Protein AF-A0A1Y4HAD8-F1 (afdb_monomer)

Mean predicted aligned error: 8.78 Å

Nearest PDB structures (foldseek):
  8ove-assembly1_BU  TM=6.749E-01  e=1.535E+00  Trypanosoma brucei brucei
  8fkz-assembly1_LE  TM=7.938E-01  e=5.034E+00  Homo sapiens
  5hde-assembly1_A  TM=4.179E-01  e=1.075E+00  Homo sapiens
  2a3k-assembly1_A  TM=4.103E-01  e=1.363E+00  Homo sapiens
  4c0f-assembly2_D  TM=3.421E-01  e=1.835E+00  Homo sapiens

Sequence (269 aa):
MRRTKKESPEKLREKDEAKKKSDIKDALTQAKFAGKPTYYFPVGATVVHGAWPETTVLEVIEDGLVYVVRDVDMTQKKPDIREQVVAWISLRPKMPGSTSFSSNEDIRLSYSNLTIESLIYRHIFAGVDFEPDYQRERVWTQEDKESLLDSIFMGADIGRFVFRQRTDEEWHKDGLSYEIVDGKQRLLTLLDFYENRLEYRGVMYNELSGRDRRRFLDANTALAELRNADREMVLRVFLMLNRGGRPVSEKVIEKAEHLLAECIASKKN

Secondary structure (DSSP, 8-state):
-----PPPHHHHHHHHHHHHHHHHHHHHHHHHHH-S-SS---TT-EEEETT-SEEEEEEEETTTTEEEEEEEE-SSSS-EEEEEEEEGGGEEEPPSS-------TT----EEEEEHHHHHHHHHHH-EE---TTS------HHHHHHHHHHHHHT----EEEEEEPPHHHHHHHS--EEEEE-HHHHHHHHHHHTT-S-BTTB-GGGS-HHHHHHHHT-EEEEEEE-S--HHHHHHHHHHHHHSSSPPPHHHHHHHHHHHHHHHHHT--

Foldseek 3Di:
DDPDPDDDPVVVVVVVVVVVVVLQVVQLVVLVVVPDDPDADDAQDWWDADPFPTKGFHDAPDNNQKTFIWGWDPPDPDIDIDTHIHGNVRIHHDDPDDDDPDDPPVDDFDKDKDWLQVLLCCCVPQNEALCDPLDDDQDDDLVNLLVLLVCLLVLHASEAWEWEQDDPVRCVVPRHRIYGLDCSNVNVSSNCQCVQNRDHPNDGQVRDDPVSVCSRGGRMYIYTYHYPDDLLNSLVSSLVVQVVDDHDDVVSNVVSVVVNVVVVVVVVD

pLDDT: mean 90.76, std 10.8, range [37.91, 98.69]

Structure (mmCIF, N/CA/C/O backbone):
data_AF-A0A1Y4HAD8-F1
#
_entry.id   AF-A0A1Y4HAD8-F1
#
loop_
_atom_site.group_PDB
_atom_site.id
_atom_site.type_symbol
_atom_site.label_atom_id
_atom_site.label_alt_id
_atom_site.label_comp_id
_atom_site.label_asym_id
_atom_site.label_entity_id
_atom_site.label_seq_id
_atom_site.pdbx_PDB_ins_code
_atom_site.Cartn_x
_atom_site.Cartn_y
_atom_site.Cartn_z
_atom_site.occupancy
_atom_site.B_iso_or_equiv
_atom_site.auth_seq_id
_atom_site.auth_comp_id
_atom_site.auth_asym_id
_atom_site.auth_atom_id
_atom_site.pdbx_PDB_model_num
ATOM 1 N N . MET A 1 1 ? 62.215 6.388 -29.615 1.00 38.47 1 MET A N 1
ATOM 2 C CA . MET A 1 1 ? 61.173 5.734 -30.442 1.00 38.47 1 MET A CA 1
ATOM 3 C C . MET A 1 1 ? 60.882 4.335 -29.896 1.00 38.47 1 MET A C 1
ATOM 5 O O . MET A 1 1 ? 61.644 3.417 -30.169 1.00 38.47 1 MET A O 1
ATOM 9 N N . ARG A 1 2 ? 59.821 4.147 -29.097 1.00 37.91 2 ARG A N 1
ATOM 10 C CA . ARG A 1 2 ? 59.344 2.799 -28.735 1.00 37.91 2 ARG A CA 1
ATOM 11 C C . ARG A 1 2 ? 58.494 2.273 -29.894 1.00 37.91 2 ARG A C 1
ATOM 13 O O . ARG A 1 2 ? 57.370 2.724 -30.076 1.00 37.91 2 ARG A O 1
ATOM 20 N N . ARG A 1 3 ? 59.044 1.356 -30.696 1.00 41.62 3 ARG A N 1
ATOM 21 C CA . ARG A 1 3 ? 58.267 0.570 -31.666 1.00 41.62 3 ARG A CA 1
ATOM 22 C C . ARG A 1 3 ? 57.380 -0.396 -30.876 1.00 41.62 3 ARG A C 1
ATOM 24 O O . ARG A 1 3 ? 57.876 -1.379 -30.334 1.00 41.62 3 ARG A O 1
ATOM 31 N N . THR A 1 4 ? 56.087 -0.111 -30.782 1.00 44.25 4 THR A N 1
ATOM 32 C CA . THR A 1 4 ? 55.086 -1.096 -30.366 1.00 44.25 4 THR A CA 1
ATOM 33 C C . THR A 1 4 ? 55.078 -2.225 -31.400 1.00 44.25 4 THR A C 1
ATOM 35 O O . THR A 1 4 ? 54.808 -1.998 -32.579 1.00 44.25 4 THR A O 1
ATOM 38 N N . LYS A 1 5 ? 55.443 -3.447 -30.988 1.00 52.22 5 LYS A N 1
ATOM 39 C CA . LYS A 1 5 ? 55.269 -4.653 -31.813 1.00 52.22 5 LYS A CA 1
ATOM 40 C C . LYS A 1 5 ? 53.766 -4.817 -32.072 1.00 52.22 5 LYS A C 1
ATOM 42 O O . LYS A 1 5 ? 53.036 -5.151 -31.146 1.00 52.22 5 LYS A O 1
ATOM 47 N N . LYS A 1 6 ? 53.304 -4.557 -33.301 1.00 57.91 6 LYS A N 1
ATOM 48 C CA . LYS A 1 6 ? 51.966 -4.980 -33.747 1.00 57.91 6 LYS A CA 1
ATOM 49 C C . LYS A 1 6 ? 51.912 -6.510 -33.674 1.00 57.91 6 LYS A C 1
ATOM 51 O O . LYS A 1 6 ? 52.806 -7.170 -34.202 1.00 57.91 6 LYS A O 1
ATOM 56 N N . GLU A 1 7 ? 50.919 -7.050 -32.972 1.00 65.38 7 GLU A N 1
ATOM 57 C CA . GLU A 1 7 ? 50.679 -8.496 -32.891 1.00 65.38 7 GLU A CA 1
ATOM 58 C C . GLU A 1 7 ? 50.398 -9.074 -34.291 1.00 65.38 7 GLU A C 1
ATOM 60 O O . GLU A 1 7 ? 49.885 -8.375 -35.167 1.00 65.38 7 GLU A O 1
ATOM 65 N N . SER A 1 8 ? 50.776 -10.335 -34.527 1.00 70.06 8 SER A N 1
ATOM 66 C CA . SER A 1 8 ? 50.571 -10.996 -35.820 1.00 70.06 8 SER A CA 1
ATOM 67 C C . SER A 1 8 ? 49.071 -11.211 -36.097 1.00 70.06 8 SER A C 1
ATOM 69 O O . SER A 1 8 ? 48.345 -11.571 -35.169 1.00 70.06 8 SER A O 1
ATOM 71 N N . PRO A 1 9 ? 48.594 -11.051 -37.350 1.00 70.06 9 PRO A N 1
ATOM 72 C CA . PRO A 1 9 ? 47.169 -11.158 -37.705 1.00 70.06 9 PRO A CA 1
ATOM 73 C C . PRO A 1 9 ? 46.483 -12.452 -37.244 1.00 70.06 9 PRO A C 1
ATOM 75 O O . PRO A 1 9 ? 45.310 -12.444 -36.895 1.00 70.06 9 PRO A O 1
ATOM 78 N N . GLU A 1 10 ? 47.226 -13.554 -37.210 1.00 72.12 10 GLU A N 1
ATOM 79 C CA . GLU A 1 10 ? 46.756 -14.871 -36.769 1.00 72.12 10 GLU A CA 1
ATOM 80 C C . GLU A 1 10 ? 46.452 -14.916 -35.261 1.00 72.12 10 GLU A C 1
ATOM 82 O O . GLU A 1 10 ? 45.399 -15.391 -34.855 1.00 72.12 10 GLU A O 1
ATOM 87 N N . LYS A 1 11 ? 47.297 -14.285 -34.431 1.00 67.19 11 LYS A N 1
ATOM 88 C CA . LYS A 1 11 ? 47.098 -14.206 -32.972 1.00 67.19 11 LYS A CA 1
ATOM 89 C C . LYS A 1 11 ? 45.946 -13.283 -32.577 1.00 67.19 11 LYS A C 1
ATOM 91 O O . LYS A 1 11 ? 45.369 -13.445 -31.507 1.00 67.19 11 LYS A O 1
ATOM 96 N N . LEU A 1 12 ? 45.639 -12.292 -33.414 1.00 66.81 12 LEU A N 1
ATOM 97 C CA . LEU A 1 12 ? 44.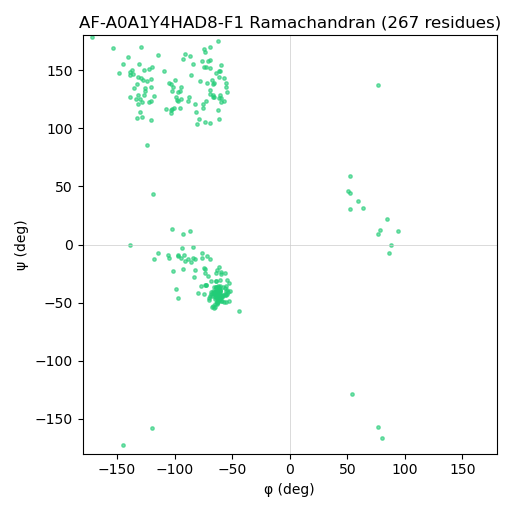470 -11.426 -33.246 1.00 66.81 12 LEU A CA 1
ATOM 98 C C . LEU A 1 12 ? 43.177 -12.210 -33.514 1.00 66.81 12 LEU A C 1
ATOM 100 O O . LEU A 1 12 ? 42.281 -12.188 -32.677 1.00 66.81 12 LEU A O 1
ATOM 104 N N . ARG A 1 13 ? 43.131 -12.991 -34.604 1.00 71.00 13 ARG A N 1
ATOM 105 C CA . ARG A 1 13 ? 41.981 -13.851 -34.940 1.00 71.00 13 ARG A CA 1
ATOM 106 C C . ARG A 1 13 ? 41.672 -14.878 -33.851 1.00 71.00 13 ARG A C 1
ATOM 108 O O . ARG A 1 13 ? 40.522 -15.003 -33.451 1.00 71.00 13 ARG A O 1
ATOM 115 N N . GLU A 1 14 ? 42.690 -15.554 -33.321 1.00 75.44 14 GLU A N 1
ATOM 116 C CA . GLU A 1 14 ? 42.508 -16.525 -32.231 1.00 75.44 14 GLU A CA 1
ATOM 117 C C . GLU A 1 14 ? 41.917 -15.889 -30.962 1.00 75.44 14 GLU A C 1
ATOM 119 O O . GLU A 1 14 ? 41.052 -16.477 -30.309 1.00 75.44 14 GLU A O 1
ATOM 124 N N . LYS A 1 15 ? 42.352 -14.670 -30.608 1.00 76.38 15 LYS A N 1
ATOM 125 C CA . LYS A 1 15 ? 41.800 -13.928 -29.463 1.00 76.38 15 LYS A CA 1
ATOM 126 C C . LYS A 1 15 ? 40.345 -13.519 -29.698 1.00 76.38 15 LYS A C 1
ATOM 128 O O . LYS A 1 15 ? 39.538 -13.644 -28.777 1.00 76.38 15 LYS A O 1
ATOM 133 N N . ASP A 1 16 ? 40.013 -13.062 -30.902 1.00 79.12 16 ASP A N 1
ATOM 134 C CA . ASP A 1 16 ? 38.652 -12.654 -31.264 1.00 79.12 16 ASP A CA 1
ATOM 135 C C . ASP A 1 16 ? 37.687 -13.852 -31.257 1.00 79.12 16 ASP A C 1
ATOM 137 O O . ASP A 1 16 ? 36.581 -13.758 -30.722 1.00 79.12 16 ASP A O 1
ATOM 141 N N . GLU A 1 17 ? 38.120 -15.015 -31.752 1.00 81.88 17 GLU A N 1
ATOM 142 C CA . GLU A 1 17 ? 37.344 -16.260 -31.695 1.00 81.88 17 GLU A CA 1
ATOM 143 C C . GLU A 1 17 ? 37.138 -16.764 -30.262 1.00 81.88 17 GLU A C 1
ATOM 145 O O . GLU A 1 17 ? 36.035 -17.184 -29.898 1.00 81.88 17 GLU A O 1
ATOM 150 N N . ALA A 1 18 ? 38.181 -16.715 -29.427 1.00 85.19 18 ALA A N 1
ATOM 151 C CA . ALA A 1 18 ? 38.085 -17.097 -28.021 1.00 85.19 18 ALA A CA 1
ATOM 152 C C . ALA A 1 18 ? 37.124 -16.177 -27.255 1.00 85.19 18 ALA A C 1
ATOM 154 O O . ALA A 1 18 ? 36.294 -16.656 -26.477 1.00 85.19 18 ALA A O 1
ATOM 155 N N . LYS A 1 19 ? 37.189 -14.868 -27.523 1.00 87.62 19 LYS A N 1
ATOM 156 C CA . LYS A 1 19 ? 36.267 -13.885 -26.956 1.00 87.62 19 LYS A CA 1
ATOM 157 C C . LYS A 1 19 ? 34.831 -14.150 -27.405 1.00 87.62 19 LYS A C 1
ATOM 159 O O . LYS A 1 19 ? 33.961 -14.277 -26.553 1.00 87.62 19 LYS A O 1
ATOM 164 N N . LYS A 1 20 ? 34.590 -14.345 -28.707 1.00 88.00 20 LYS A N 1
ATOM 165 C CA . LYS A 1 20 ? 33.253 -14.656 -29.238 1.00 88.00 20 LYS A CA 1
ATOM 166 C C . LYS A 1 20 ? 32.658 -15.905 -28.581 1.00 88.00 20 LYS A C 1
ATOM 168 O O . LYS A 1 20 ? 31.495 -15.892 -28.196 1.00 88.00 20 LYS A O 1
ATOM 173 N N . LYS A 1 21 ? 33.443 -16.974 -28.398 1.00 90.81 21 LYS A N 1
ATOM 174 C CA . LYS A 1 21 ? 32.994 -18.184 -27.678 1.00 90.81 21 LYS A CA 1
ATOM 175 C C . LYS A 1 21 ? 32.621 -17.896 -26.222 1.00 90.81 21 LYS A C 1
ATOM 177 O O . LYS A 1 21 ? 31.638 -18.453 -25.735 1.00 90.81 21 LYS A O 1
ATOM 182 N N . SER A 1 22 ? 33.389 -17.046 -25.540 1.00 92.12 22 SER A N 1
ATOM 183 C CA . SER A 1 22 ? 33.060 -16.594 -24.184 1.00 92.12 22 SER A CA 1
ATOM 184 C C . SER A 1 22 ? 31.744 -15.819 -24.168 1.00 92.12 22 SER A C 1
ATOM 186 O O . SER A 1 22 ? 30.849 -16.164 -23.404 1.00 92.12 22 SER A O 1
ATOM 188 N N . ASP A 1 23 ? 31.587 -14.849 -25.069 1.00 92.88 23 ASP A N 1
ATOM 189 C CA . ASP A 1 23 ? 30.392 -14.007 -25.142 1.00 92.88 23 ASP A CA 1
ATOM 190 C C . ASP A 1 23 ? 29.137 -14.840 -25.490 1.00 92.88 23 ASP A C 1
ATOM 192 O O . ASP A 1 23 ? 28.067 -14.618 -24.925 1.00 92.88 23 ASP A O 1
ATOM 196 N N . ILE A 1 24 ? 29.263 -15.867 -26.346 1.00 93.75 24 ILE A N 1
ATOM 197 C CA . ILE A 1 24 ? 28.188 -16.843 -26.620 1.00 93.75 24 ILE A CA 1
ATOM 198 C C . ILE A 1 24 ? 27.805 -17.599 -25.348 1.00 93.75 24 ILE A C 1
ATOM 200 O O . ILE A 1 24 ? 26.619 -17.752 -25.057 1.00 93.75 24 ILE A O 1
ATOM 204 N N . LYS A 1 25 ? 28.784 -18.076 -24.575 1.00 94.12 25 LYS A N 1
ATOM 205 C CA . LYS A 1 25 ? 28.520 -18.804 -23.328 1.00 94.12 25 LYS A CA 1
ATOM 206 C C . LYS A 1 25 ? 27.789 -17.925 -22.308 1.00 94.12 25 LYS A C 1
ATOM 208 O O . LYS A 1 25 ? 26.858 -18.396 -21.646 1.00 94.12 25 LYS A O 1
ATOM 213 N N . ASP A 1 26 ? 28.176 -16.660 -22.204 1.00 92.81 26 ASP A N 1
ATOM 214 C CA . ASP A 1 26 ? 27.532 -15.697 -21.312 1.00 92.81 26 ASP A CA 1
ATOM 215 C C . ASP A 1 26 ? 26.104 -15.384 -21.783 1.00 92.81 26 ASP A C 1
ATOM 217 O O . ASP A 1 26 ? 25.164 -15.437 -20.984 1.00 92.81 26 ASP A O 1
ATOM 221 N N . ALA A 1 27 ? 25.903 -15.167 -23.087 1.00 93.00 27 ALA A N 1
ATOM 222 C CA . ALA A 1 27 ? 24.583 -14.955 -23.679 1.00 93.00 27 ALA A CA 1
ATOM 223 C C . ALA A 1 27 ? 23.657 -16.175 -23.505 1.00 93.00 27 ALA A C 1
ATOM 225 O O . ALA A 1 27 ? 22.489 -16.014 -23.152 1.00 93.00 27 ALA A O 1
ATOM 226 N N . LEU A 1 28 ? 24.168 -17.401 -23.660 1.00 92.75 28 LEU A N 1
ATOM 227 C CA . LEU A 1 28 ? 23.408 -18.630 -23.392 1.00 92.75 28 LEU A CA 1
ATOM 228 C C . LEU A 1 28 ? 23.024 -18.757 -21.917 1.00 92.75 28 LEU A C 1
ATOM 230 O O . LEU A 1 28 ? 21.916 -19.188 -21.595 1.00 92.75 28 LEU A O 1
ATOM 234 N N . THR A 1 29 ? 23.912 -18.349 -21.010 1.00 91.50 29 THR A N 1
ATOM 235 C CA . THR A 1 29 ? 23.621 -18.332 -19.571 1.00 91.50 29 THR A CA 1
ATOM 236 C C . THR A 1 29 ? 22.490 -17.353 -19.252 1.00 91.50 29 THR A C 1
ATOM 238 O O . THR A 1 29 ? 21.597 -17.691 -18.477 1.00 91.50 29 THR A O 1
ATOM 241 N N . GLN A 1 30 ? 22.472 -16.178 -19.889 1.00 89.69 30 GLN A N 1
ATOM 242 C CA . GLN A 1 30 ? 21.369 -15.218 -19.763 1.00 89.69 30 GLN A CA 1
ATOM 243 C C . GLN A 1 30 ? 20.063 -15.772 -20.350 1.00 89.69 30 GLN A C 1
ATOM 245 O O . GLN A 1 30 ? 19.017 -15.711 -19.703 1.00 89.69 30 GLN A O 1
ATOM 250 N N . ALA A 1 31 ? 20.124 -16.372 -21.542 1.00 90.88 31 ALA A N 1
ATOM 251 C CA . ALA A 1 31 ? 18.963 -16.946 -22.216 1.00 90.88 31 ALA A CA 1
ATOM 252 C C . ALA A 1 31 ? 18.344 -18.119 -21.436 1.00 90.88 31 ALA A C 1
ATOM 254 O O . ALA A 1 31 ? 17.124 -18.284 -21.447 1.00 90.88 31 ALA A O 1
ATOM 255 N N . LYS A 1 32 ? 19.151 -18.892 -20.694 1.00 88.88 32 LYS A N 1
ATOM 256 C CA . LYS A 1 32 ? 18.681 -20.013 -19.863 1.00 88.88 32 LYS A CA 1
ATOM 257 C C . LYS A 1 32 ? 17.584 -19.600 -18.878 1.00 88.88 32 LYS A C 1
ATOM 259 O O . LYS A 1 32 ? 16.640 -20.360 -18.681 1.00 88.88 32 LYS A O 1
ATOM 264 N N . PHE A 1 33 ? 17.691 -18.416 -18.271 1.00 84.38 33 PHE A N 1
ATOM 265 C CA . PHE A 1 33 ? 16.680 -17.919 -17.330 1.00 84.38 33 PHE A CA 1
ATOM 266 C C . PHE A 1 33 ? 15.385 -17.469 -18.017 1.00 84.38 33 PHE A C 1
ATOM 268 O O . PHE A 1 33 ? 14.332 -17.477 -17.387 1.00 84.38 33 PHE A O 1
ATOM 275 N N . ALA A 1 34 ? 15.449 -17.101 -19.298 1.00 84.75 34 ALA A N 1
ATOM 276 C CA . ALA A 1 34 ? 14.299 -16.642 -20.071 1.00 84.75 34 ALA A CA 1
ATOM 277 C C . ALA A 1 34 ? 13.487 -17.779 -20.716 1.00 84.75 34 ALA A C 1
ATOM 279 O O . ALA A 1 34 ? 12.356 -17.556 -21.145 1.00 84.75 34 ALA A O 1
ATOM 280 N N . GLY A 1 35 ? 14.042 -18.991 -20.786 1.00 86.25 35 GLY A N 1
ATOM 281 C CA . GLY A 1 35 ? 13.392 -20.141 -21.412 1.00 86.25 35 GLY A CA 1
ATOM 282 C C . GLY A 1 35 ? 13.428 -20.098 -22.944 1.00 86.25 35 GLY A C 1
ATOM 283 O O . GLY A 1 35 ? 14.308 -19.479 -23.547 1.00 86.25 35 GLY A O 1
ATOM 284 N N . LYS A 1 36 ? 12.488 -20.810 -23.582 1.00 90.56 36 LYS A N 1
ATOM 285 C CA . LYS A 1 36 ? 12.419 -20.925 -25.046 1.00 90.56 36 LYS A CA 1
ATOM 286 C C . LYS A 1 36 ? 12.017 -19.577 -25.676 1.00 90.56 36 LYS A C 1
ATOM 288 O O . LYS A 1 36 ? 11.026 -19.002 -25.219 1.00 90.56 36 LYS A O 1
ATOM 293 N N . PRO A 1 37 ? 12.711 -19.100 -26.729 1.00 93.44 37 PRO A N 1
ATOM 294 C CA . PRO A 1 37 ? 12.331 -17.877 -27.427 1.00 93.44 37 PRO A CA 1
ATOM 295 C C . PRO A 1 37 ? 10.887 -17.925 -27.936 1.00 93.44 37 PRO A C 1
ATOM 297 O O . PRO A 1 37 ? 10.421 -18.945 -28.445 1.00 93.44 37 PRO A O 1
ATOM 300 N N . THR A 1 38 ? 10.173 -16.809 -27.794 1.00 92.75 38 THR A N 1
ATOM 301 C CA . THR A 1 38 ? 8.775 -16.650 -28.245 1.00 92.75 38 THR A CA 1
ATOM 302 C C . THR A 1 38 ? 8.645 -15.796 -29.503 1.00 92.75 38 THR A C 1
ATOM 304 O O . THR A 1 38 ? 7.576 -15.732 -30.106 1.00 92.75 38 THR A O 1
ATOM 307 N N . TYR A 1 39 ? 9.735 -15.158 -29.920 1.00 92.44 39 TYR A N 1
ATOM 308 C CA . TYR A 1 39 ? 9.860 -14.407 -31.160 1.00 92.44 39 TYR A CA 1
ATOM 309 C C . TYR A 1 39 ? 11.276 -14.582 -31.713 1.00 92.44 39 TYR A C 1
ATOM 311 O O . TYR A 1 39 ? 12.216 -14.875 -30.973 1.00 92.44 39 TYR A O 1
ATOM 319 N N . TYR A 1 40 ? 11.412 -14.408 -33.025 1.00 93.88 40 TYR A N 1
ATOM 320 C CA . TYR A 1 40 ? 12.623 -14.741 -33.766 1.00 93.88 40 TYR A CA 1
ATOM 321 C C . TYR A 1 40 ? 12.933 -13.659 -34.790 1.00 93.88 40 TYR A C 1
ATOM 323 O O . TYR A 1 40 ? 12.021 -13.086 -35.390 1.00 93.88 40 TYR A O 1
ATOM 331 N N . PHE A 1 41 ? 14.220 -13.414 -35.017 1.00 95.31 41 PHE A N 1
ATOM 332 C CA . PHE A 1 41 ? 14.680 -12.459 -36.018 1.00 95.31 41 PHE A CA 1
ATOM 333 C C . PHE A 1 41 ? 15.567 -13.171 -37.041 1.00 95.31 41 PHE A C 1
ATOM 335 O O . PHE A 1 41 ? 16.558 -13.789 -36.655 1.00 95.31 41 PHE A O 1
ATOM 342 N N . PRO A 1 42 ? 15.246 -13.122 -38.342 1.00 96.00 42 PRO A N 1
ATOM 343 C CA . PRO A 1 42 ? 16.128 -13.695 -39.347 1.00 96.00 42 PRO A CA 1
ATOM 344 C C . PRO A 1 42 ? 17.422 -12.878 -39.467 1.00 96.00 42 PRO A C 1
ATOM 346 O O . PRO A 1 42 ? 17.468 -11.693 -39.129 1.00 96.00 42 PRO A O 1
ATOM 349 N N . VAL A 1 43 ? 18.473 -13.502 -40.003 1.00 97.00 43 VAL A N 1
ATOM 350 C CA . VAL A 1 43 ? 19.698 -12.788 -40.392 1.00 97.00 43 VAL A CA 1
ATOM 351 C C . VAL A 1 43 ? 19.348 -11.656 -41.364 1.00 97.00 43 VAL A C 1
ATOM 353 O O . VAL A 1 43 ? 18.549 -11.837 -42.281 1.00 97.00 43 VAL A O 1
ATOM 356 N N . GLY A 1 44 ? 19.931 -10.479 -41.143 1.00 95.88 44 GLY A N 1
ATOM 357 C CA . GLY A 1 44 ? 19.647 -9.250 -41.882 1.00 95.88 44 GLY A CA 1
ATOM 358 C C . GLY A 1 44 ? 18.463 -8.441 -41.346 1.00 95.88 44 GLY A C 1
ATOM 359 O O . GLY A 1 44 ? 18.255 -7.318 -41.802 1.00 95.88 44 GLY A O 1
ATOM 360 N N . ALA A 1 45 ? 17.698 -8.950 -40.373 1.00 95.44 45 ALA A N 1
ATOM 361 C CA . ALA A 1 45 ? 16.618 -8.182 -39.762 1.00 95.44 45 ALA A CA 1
ATOM 362 C C . ALA A 1 45 ? 17.157 -6.979 -38.980 1.00 95.44 45 ALA A C 1
ATOM 364 O O . ALA A 1 45 ? 18.134 -7.089 -38.234 1.00 95.44 45 ALA A O 1
ATOM 365 N N . THR A 1 46 ? 16.466 -5.845 -39.099 1.00 95.12 46 THR A N 1
ATOM 366 C CA . THR A 1 46 ? 16.707 -4.685 -38.241 1.00 95.12 46 THR A CA 1
ATOM 367 C C . THR A 1 46 ? 15.880 -4.797 -36.967 1.00 95.12 46 THR A C 1
ATOM 369 O O . THR A 1 46 ? 14.659 -4.958 -37.014 1.00 95.12 46 THR A O 1
ATOM 372 N N . VAL A 1 47 ? 16.543 -4.674 -35.824 1.00 95.50 47 VAL A N 1
ATOM 373 C CA . VAL A 1 47 ? 15.962 -4.855 -34.490 1.00 95.50 47 VAL A CA 1
ATOM 374 C C . VAL A 1 47 ? 16.299 -3.663 -33.597 1.00 95.50 47 VAL A C 1
ATOM 376 O O . VAL A 1 47 ? 17.083 -2.794 -33.968 1.00 95.50 47 VAL A O 1
ATOM 379 N N . VAL A 1 48 ? 15.670 -3.602 -32.430 1.00 94.75 48 VAL A N 1
ATOM 380 C CA . VAL A 1 48 ? 16.007 -2.669 -31.354 1.00 94.75 48 VAL A CA 1
ATOM 381 C C . VAL A 1 48 ? 16.865 -3.411 -30.341 1.00 94.75 48 VAL A C 1
ATOM 383 O O . VAL A 1 48 ? 16.459 -4.462 -29.841 1.00 94.75 48 VAL A O 1
ATOM 386 N N . HIS A 1 49 ? 18.025 -2.846 -30.021 1.00 95.56 49 HIS A N 1
ATOM 387 C CA . HIS A 1 49 ? 18.932 -3.352 -29.002 1.00 95.56 49 HIS A CA 1
ATOM 388 C C . HIS A 1 49 ? 19.388 -2.200 -28.100 1.00 95.56 49 HIS A C 1
ATOM 390 O O . HIS A 1 49 ? 20.147 -1.322 -28.508 1.00 95.56 49 HIS A O 1
ATOM 396 N N . GLY A 1 50 ? 18.899 -2.180 -26.858 1.00 91.56 50 GLY A N 1
ATOM 397 C CA . GLY A 1 50 ? 19.203 -1.106 -25.913 1.00 91.56 50 GLY A CA 1
ATOM 398 C C . GLY A 1 50 ? 18.874 0.282 -26.477 1.00 91.56 50 GLY A C 1
ATOM 399 O O . GLY A 1 50 ? 17.768 0.514 -26.960 1.00 91.56 50 GLY A O 1
ATOM 400 N N . ALA A 1 51 ? 19.844 1.193 -26.399 1.00 90.62 51 ALA A N 1
ATOM 401 C CA . ALA A 1 51 ? 19.745 2.555 -26.924 1.00 90.62 51 ALA A CA 1
ATOM 402 C C . ALA A 1 51 ? 20.481 2.742 -28.266 1.00 90.62 51 ALA A C 1
ATOM 404 O O . ALA A 1 51 ? 20.720 3.880 -28.671 1.00 90.62 51 ALA A O 1
ATOM 405 N N . TRP A 1 52 ? 20.874 1.654 -28.941 1.00 93.00 52 TRP A N 1
ATOM 406 C CA . TRP A 1 52 ? 21.553 1.748 -30.232 1.00 93.00 52 TRP A CA 1
ATOM 407 C C . TRP A 1 52 ? 20.593 2.259 -31.316 1.00 93.00 52 TRP A C 1
ATOM 409 O O . TRP A 1 52 ? 19.496 1.710 -31.458 1.00 93.00 52 TRP A O 1
ATOM 419 N N . PRO A 1 53 ? 20.977 3.296 -32.089 1.00 90.81 53 PRO A N 1
ATOM 420 C CA . PRO A 1 53 ? 20.123 3.844 -33.144 1.00 90.81 53 PRO A CA 1
ATOM 421 C C . PRO A 1 53 ? 19.770 2.828 -34.233 1.00 90.81 53 PRO A C 1
ATOM 423 O O . PRO A 1 53 ? 18.641 2.802 -34.730 1.00 90.81 53 PRO A O 1
ATOM 426 N N . GLU A 1 54 ? 20.733 1.988 -34.606 1.00 93.31 54 GLU A N 1
ATOM 427 C CA . GLU A 1 54 ? 20.554 0.966 -35.625 1.00 93.31 54 GLU A CA 1
ATOM 428 C C . GLU A 1 54 ? 21.233 -0.338 -35.209 1.00 93.31 54 GLU A C 1
ATOM 430 O O . GLU A 1 54 ? 22.428 -0.364 -34.924 1.00 93.31 54 GLU A O 1
ATOM 435 N N . THR A 1 55 ? 20.467 -1.430 -35.228 1.00 96.75 55 THR A N 1
ATOM 436 C CA . THR A 1 55 ? 20.974 -2.773 -34.949 1.00 96.75 55 THR A CA 1
ATOM 437 C C . THR A 1 55 ? 20.510 -3.747 -36.020 1.00 96.75 55 THR A C 1
ATOM 439 O O . THR A 1 55 ? 19.314 -3.841 -36.305 1.00 96.75 55 THR A O 1
ATOM 442 N N . THR A 1 56 ? 21.447 -4.504 -36.590 1.00 97.12 56 THR A N 1
ATOM 443 C CA . THR A 1 56 ? 21.170 -5.537 -37.601 1.00 97.12 56 THR A CA 1
ATOM 444 C C . THR A 1 56 ? 21.634 -6.907 -37.126 1.00 97.12 56 THR A C 1
ATOM 446 O O . THR A 1 56 ? 22.748 -7.050 -36.623 1.00 97.12 56 THR A O 1
ATOM 449 N N . VAL A 1 57 ? 20.805 -7.932 -37.319 1.00 97.38 57 VAL A N 1
ATOM 450 C CA . VAL A 1 57 ? 21.164 -9.323 -37.014 1.00 97.38 57 VAL A CA 1
ATOM 451 C C . VAL A 1 57 ? 22.169 -9.849 -38.040 1.00 97.38 57 VAL A C 1
ATOM 453 O O . VAL A 1 57 ? 21.886 -9.864 -39.236 1.00 97.38 57 VAL A O 1
ATOM 456 N N . LEU A 1 58 ? 23.328 -10.312 -37.575 1.00 97.19 58 LEU A N 1
ATOM 457 C CA . LEU A 1 58 ? 24.374 -10.921 -38.401 1.00 97.19 58 LEU A CA 1
ATOM 458 C C . LEU A 1 58 ? 24.334 -12.452 -38.372 1.00 97.19 58 LEU A C 1
ATOM 460 O O . LEU A 1 58 ? 24.571 -13.090 -39.392 1.00 97.19 58 LEU A O 1
ATOM 464 N N . GLU A 1 59 ? 24.045 -13.043 -37.214 1.00 96.88 59 GLU A N 1
ATOM 465 C CA . GLU A 1 59 ? 24.057 -14.495 -37.015 1.00 96.88 59 GLU A CA 1
ATOM 466 C C . GLU A 1 59 ? 23.006 -14.894 -35.976 1.00 96.88 59 GLU A C 1
ATOM 468 O O . GLU A 1 59 ? 22.749 -14.146 -35.030 1.00 96.88 59 GLU A O 1
ATOM 473 N N . VAL A 1 60 ? 22.430 -16.085 -36.144 1.00 96.06 60 VAL A N 1
ATOM 474 C CA . VAL A 1 60 ? 21.496 -16.705 -35.199 1.00 96.06 60 VAL A CA 1
ATOM 475 C C . VAL A 1 60 ? 22.116 -18.003 -34.696 1.00 96.06 60 VAL A C 1
ATOM 477 O O . VAL A 1 60 ? 22.536 -18.840 -35.492 1.00 96.06 60 VAL A O 1
ATOM 480 N N . ILE A 1 61 ? 22.178 -18.163 -33.379 1.00 94.19 61 ILE A N 1
ATOM 481 C CA . ILE A 1 61 ? 22.877 -19.247 -32.687 1.00 94.19 61 ILE A CA 1
ATOM 482 C C . ILE A 1 61 ? 21.883 -19.976 -31.773 1.00 94.19 61 ILE A C 1
ATOM 484 O O . ILE A 1 61 ? 21.043 -19.340 -31.132 1.00 94.19 61 ILE A O 1
ATOM 488 N N . GLU A 1 62 ? 22.005 -21.308 -31.707 1.00 89.75 62 GLU A N 1
ATOM 489 C CA . GLU A 1 62 ? 21.247 -22.181 -30.791 1.00 89.75 62 GLU A CA 1
ATOM 490 C C . GLU A 1 62 ? 19.726 -21.954 -30.880 1.00 89.75 62 GLU A C 1
ATOM 492 O O . GLU A 1 62 ? 19.082 -21.557 -29.913 1.00 89.75 62 GLU A O 1
ATOM 497 N N . ASP A 1 63 ? 19.162 -22.144 -32.080 1.00 89.50 63 ASP A N 1
ATOM 498 C CA . ASP A 1 63 ? 17.722 -22.005 -32.366 1.00 89.50 63 ASP A CA 1
ATOM 499 C C . ASP A 1 63 ? 17.125 -20.676 -31.860 1.00 89.50 63 ASP A C 1
ATOM 501 O O . ASP A 1 63 ? 16.093 -20.629 -31.193 1.00 89.50 63 ASP A O 1
ATOM 505 N N . GLY A 1 64 ? 17.821 -19.568 -32.130 1.00 91.25 64 GLY A N 1
ATOM 506 C CA . GLY A 1 64 ? 17.344 -18.228 -31.792 1.00 91.25 64 GLY A CA 1
ATOM 507 C C . GLY A 1 64 ? 17.502 -17.838 -30.327 1.00 91.25 64 GLY A C 1
ATOM 508 O O . GLY A 1 64 ? 16.926 -16.829 -29.929 1.00 91.25 64 GLY A O 1
ATOM 509 N N . LEU A 1 65 ? 18.265 -18.587 -29.524 1.00 94.12 65 LEU A N 1
ATOM 510 C CA . LEU A 1 65 ? 18.601 -18.201 -28.149 1.00 94.12 65 LEU A CA 1
ATOM 511 C C . LEU A 1 65 ? 19.620 -17.059 -28.096 1.00 94.12 65 LEU A C 1
ATOM 513 O O . LEU A 1 65 ? 19.561 -16.212 -27.199 1.00 94.12 65 LEU A O 1
ATOM 517 N N . VAL A 1 66 ? 20.555 -17.040 -29.044 1.00 96.00 66 VAL A N 1
ATOM 518 C CA . VAL A 1 66 ? 21.652 -16.074 -29.098 1.00 96.00 66 VAL A CA 1
ATOM 519 C C . VAL A 1 66 ? 21.763 -15.495 -30.499 1.00 96.00 66 VAL A C 1
ATOM 521 O O . VAL A 1 66 ? 21.559 -16.182 -31.496 1.00 96.00 66 VAL A O 1
ATOM 524 N N . TYR A 1 67 ? 22.103 -14.215 -30.565 1.00 97.00 67 TYR A N 1
ATOM 525 C CA . TYR A 1 67 ? 22.289 -13.479 -31.803 1.00 97.00 67 TYR A CA 1
ATOM 526 C C . TYR A 1 67 ? 23.648 -12.798 -31.796 1.00 97.00 67 TYR A C 1
ATOM 528 O O . TYR A 1 67 ? 24.077 -12.256 -30.777 1.00 97.00 67 TYR A O 1
ATOM 536 N N . VAL A 1 68 ? 24.304 -12.783 -32.951 1.00 97.31 68 VAL A N 1
ATOM 537 C CA . VAL A 1 68 ? 25.372 -11.819 -33.214 1.00 97.31 68 VAL A CA 1
ATOM 538 C C . VAL A 1 68 ? 24.729 -10.646 -33.927 1.00 97.31 68 VAL A C 1
ATOM 540 O O . VAL A 1 68 ? 24.066 -10.834 -34.948 1.00 97.31 68 VAL A O 1
ATOM 543 N N . VAL A 1 69 ? 24.903 -9.445 -33.394 1.00 97.25 69 VAL A N 1
ATOM 544 C CA . VAL A 1 69 ? 24.326 -8.221 -33.947 1.00 97.25 69 VAL A CA 1
ATOM 545 C C . VAL A 1 69 ? 25.408 -7.204 -34.260 1.00 97.25 69 VAL A C 1
ATOM 547 O O . VAL A 1 69 ? 26.456 -7.177 -33.616 1.00 97.25 69 VAL A O 1
ATOM 550 N N . ARG A 1 70 ? 25.140 -6.361 -35.255 1.00 97.50 70 ARG A N 1
ATOM 551 C CA . ARG A 1 70 ? 25.904 -5.149 -35.526 1.00 97.50 70 ARG A CA 1
ATOM 552 C C . ARG A 1 70 ? 25.114 -3.956 -35.037 1.00 97.50 70 ARG A C 1
ATOM 554 O O . ARG A 1 70 ? 24.081 -3.643 -35.625 1.00 97.50 70 ARG A O 1
ATOM 561 N N . ASP A 1 71 ? 25.635 -3.302 -34.018 1.00 96.00 71 ASP A N 1
ATOM 562 C CA . ASP A 1 71 ? 25.128 -2.041 -33.510 1.00 96.00 71 ASP A CA 1
ATOM 563 C C . ASP A 1 71 ? 25.887 -0.874 -34.146 1.00 96.00 71 ASP A C 1
ATOM 565 O O . ASP A 1 71 ? 27.117 -0.912 -34.269 1.00 96.00 71 ASP A O 1
ATOM 569 N N . VAL A 1 72 ? 25.154 0.154 -34.562 1.00 94.56 72 VAL A N 1
ATOM 570 C CA . VAL A 1 72 ? 25.683 1.328 -35.254 1.00 94.56 72 VAL A CA 1
ATOM 571 C C . VAL A 1 72 ? 25.102 2.593 -34.630 1.00 94.56 72 VAL A C 1
ATOM 573 O O . VAL A 1 72 ? 23.887 2.782 -34.568 1.00 94.56 72 VAL A O 1
ATOM 576 N N . ASP A 1 73 ? 25.989 3.495 -34.218 1.00 92.19 73 ASP A N 1
ATOM 577 C CA . ASP A 1 73 ? 25.664 4.870 -33.857 1.00 92.19 73 ASP A CA 1
ATOM 578 C C . ASP A 1 73 ? 26.448 5.844 -34.748 1.00 92.19 73 ASP A C 1
ATOM 580 O O . ASP A 1 73 ? 27.660 6.031 -34.610 1.00 92.19 73 ASP A O 1
ATOM 584 N N . MET A 1 74 ? 25.727 6.478 -35.676 1.00 89.44 74 MET A N 1
ATOM 585 C CA . MET A 1 74 ? 26.256 7.501 -36.586 1.00 89.44 74 MET A CA 1
ATOM 586 C C . MET A 1 74 ? 26.066 8.931 -36.056 1.00 89.44 74 MET A C 1
ATOM 588 O O . MET A 1 74 ? 26.475 9.881 -36.720 1.00 89.44 74 MET A O 1
ATOM 592 N N . THR A 1 75 ? 25.417 9.115 -34.900 1.00 84.88 75 THR A N 1
ATOM 593 C CA . THR A 1 75 ? 25.077 10.450 -34.370 1.00 84.88 75 THR A CA 1
ATOM 594 C C . THR A 1 75 ? 26.294 11.186 -33.809 1.00 84.88 75 THR A C 1
ATOM 596 O O . THR A 1 75 ? 26.311 12.415 -33.716 1.00 84.88 75 THR A O 1
ATOM 599 N N . GLN A 1 76 ? 27.342 10.442 -33.462 1.00 79.75 76 GLN A N 1
ATOM 600 C CA . GLN A 1 76 ? 28.581 10.977 -32.917 1.00 79.75 76 GLN A CA 1
ATOM 601 C C . GLN A 1 76 ? 29.541 11.445 -34.025 1.00 79.75 76 GLN A C 1
ATOM 603 O O . GLN A 1 76 ? 29.550 10.929 -35.139 1.00 79.75 76 GLN A O 1
ATOM 608 N N . LYS A 1 77 ? 30.442 12.392 -33.701 1.00 82.19 77 LYS A N 1
ATOM 609 C CA . LYS A 1 77 ? 31.487 12.888 -34.633 1.00 82.19 77 LYS A CA 1
ATOM 610 C C . LYS A 1 77 ? 32.390 11.779 -35.191 1.00 82.19 77 LYS A C 1
ATOM 612 O O . LYS A 1 77 ? 33.020 11.968 -36.228 1.00 82.19 77 LYS A O 1
ATOM 617 N N . LYS A 1 78 ? 32.503 10.659 -34.475 1.00 86.19 78 LYS A N 1
ATOM 618 C CA . LYS A 1 78 ? 33.133 9.424 -34.940 1.00 86.19 78 LYS A CA 1
ATOM 619 C C . LYS A 1 78 ? 32.087 8.315 -34.838 1.00 86.19 78 LYS A C 1
ATOM 621 O O . LYS A 1 78 ? 31.609 8.111 -33.725 1.00 86.19 78 LYS A O 1
ATOM 626 N N . PRO A 1 79 ? 31.761 7.620 -35.940 1.00 86.75 79 PRO A N 1
ATOM 627 C CA . PRO A 1 79 ? 30.855 6.479 -35.897 1.00 86.75 79 PRO A CA 1
ATOM 628 C C . PRO A 1 79 ? 31.321 5.425 -34.889 1.00 86.75 79 PRO A C 1
ATOM 630 O O . PRO A 1 79 ? 32.494 5.038 -34.913 1.00 86.75 79 PRO A O 1
ATOM 633 N N . ASP A 1 80 ? 30.414 4.964 -34.028 1.00 92.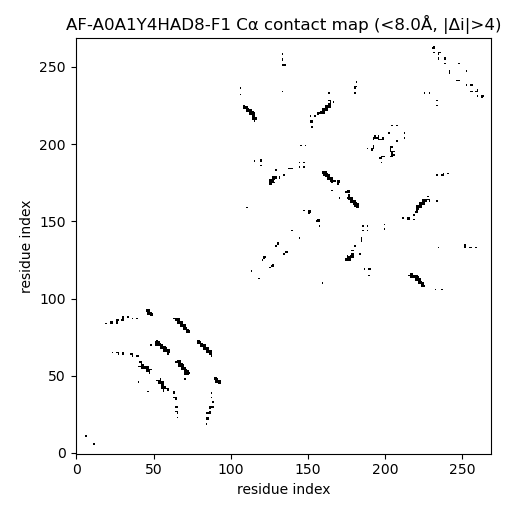19 80 ASP A N 1
ATOM 634 C CA . ASP A 1 80 ? 30.631 3.795 -33.172 1.00 92.19 80 ASP A CA 1
ATOM 635 C C . ASP A 1 80 ? 29.921 2.601 -33.811 1.00 92.19 80 ASP A C 1
ATOM 637 O O . ASP A 1 80 ? 28.710 2.623 -34.023 1.00 92.19 80 ASP A O 1
ATOM 641 N N . ILE A 1 81 ? 30.697 1.584 -34.183 1.00 93.38 81 ILE A N 1
ATOM 642 C CA . ILE A 1 81 ? 30.202 0.364 -34.818 1.00 93.38 81 ILE A CA 1
ATOM 643 C C . ILE A 1 81 ? 30.751 -0.807 -34.021 1.00 93.38 81 ILE A C 1
ATOM 645 O O . ILE A 1 81 ? 31.971 -0.949 -33.885 1.00 93.38 81 ILE A O 1
ATOM 649 N N . ARG A 1 82 ? 29.860 -1.655 -33.505 1.00 93.88 82 ARG A N 1
ATOM 650 C CA . ARG A 1 82 ? 30.237 -2.805 -32.679 1.00 93.88 82 ARG A CA 1
ATOM 651 C C . ARG A 1 82 ? 29.521 -4.057 -33.140 1.00 93.88 82 ARG A C 1
ATOM 653 O O . ARG A 1 82 ? 28.329 -4.033 -33.416 1.00 93.88 82 ARG A O 1
ATOM 660 N N . GLU A 1 83 ? 30.258 -5.158 -33.172 1.00 95.62 83 GLU A N 1
ATOM 661 C CA . GLU A 1 83 ? 29.667 -6.487 -33.277 1.00 95.62 83 GLU A CA 1
ATOM 662 C C . GLU A 1 83 ? 29.594 -7.088 -31.875 1.00 95.62 83 GLU A C 1
ATOM 664 O O . GLU A 1 83 ? 30.594 -7.127 -31.152 1.00 95.62 83 GLU A O 1
ATOM 669 N N . GLN A 1 84 ? 28.392 -7.482 -31.467 1.00 94.88 84 GLN A N 1
ATOM 670 C CA . GLN A 1 84 ? 28.103 -7.960 -30.120 1.00 94.88 84 GLN A CA 1
ATOM 671 C C . GLN A 1 84 ? 27.365 -9.290 -30.179 1.00 94.88 84 GLN A C 1
ATOM 673 O O . GLN A 1 84 ? 26.529 -9.510 -31.054 1.00 94.88 84 GLN A O 1
ATOM 678 N N . VAL A 1 85 ? 27.667 -10.175 -29.231 1.00 96.75 85 VAL A N 1
ATOM 679 C CA . VAL A 1 85 ? 26.893 -11.395 -29.003 1.00 96.75 85 VAL A CA 1
ATOM 680 C C . VAL A 1 85 ? 25.912 -11.122 -27.873 1.00 96.75 85 VAL A C 1
ATOM 682 O O . VAL A 1 85 ? 26.319 -10.720 -26.784 1.00 96.75 85 VAL A O 1
ATOM 685 N N . VAL A 1 86 ? 24.623 -11.322 -28.127 1.00 96.31 86 VAL A N 1
ATOM 686 C CA . VAL A 1 86 ? 23.551 -10.989 -27.185 1.00 96.31 86 VAL A CA 1
ATOM 687 C C . VAL A 1 86 ? 22.506 -12.093 -27.121 1.00 96.31 86 VAL A C 1
ATOM 689 O O . VAL A 1 86 ? 22.265 -12.810 -28.092 1.00 96.31 86 VAL A O 1
ATOM 692 N N . ALA A 1 87 ? 21.862 -12.235 -25.966 1.00 95.88 87 ALA A N 1
ATOM 693 C CA . ALA A 1 87 ? 20.725 -13.133 -25.811 1.00 95.88 87 ALA A CA 1
ATOM 694 C C . ALA A 1 87 ? 19.478 -12.571 -26.518 1.00 95.88 87 ALA A C 1
ATOM 696 O O . ALA A 1 87 ? 19.294 -11.356 -26.620 1.00 95.88 87 ALA A O 1
ATOM 697 N N . TRP A 1 88 ? 18.572 -13.453 -26.939 1.00 95.31 88 TRP A N 1
ATOM 698 C CA . TRP A 1 88 ? 17.317 -13.090 -27.617 1.00 95.31 88 TRP A CA 1
ATOM 699 C C . TRP A 1 88 ? 16.442 -12.089 -26.839 1.00 95.31 88 TRP A C 1
ATOM 701 O O . TRP A 1 88 ? 15.769 -11.241 -27.430 1.00 95.31 88 TRP A O 1
ATOM 711 N N . ILE A 1 89 ? 16.504 -12.130 -25.504 1.00 94.62 89 ILE A N 1
ATOM 712 C CA . ILE A 1 89 ? 15.798 -11.211 -24.599 1.00 94.62 89 ILE A CA 1
ATOM 713 C C . ILE A 1 89 ? 16.314 -9.772 -24.626 1.00 94.62 89 ILE A C 1
ATOM 715 O O . ILE A 1 89 ? 15.629 -8.891 -24.104 1.00 94.62 89 ILE A O 1
ATOM 719 N N . SER A 1 90 ? 17.468 -9.509 -25.235 1.00 94.88 90 SER A N 1
ATOM 720 C CA . SER A 1 90 ? 18.010 -8.155 -25.403 1.00 94.88 90 SER A CA 1
ATOM 721 C C . SER A 1 90 ? 17.516 -7.480 -26.684 1.00 94.88 90 SER A C 1
ATOM 723 O O . SER A 1 90 ? 17.675 -6.271 -26.835 1.00 94.88 90 SER A O 1
ATOM 725 N N . LEU A 1 91 ? 16.896 -8.243 -27.591 1.00 95.25 91 LEU A N 1
ATOM 726 C CA . LEU A 1 91 ? 16.407 -7.755 -28.877 1.00 95.25 91 LEU A CA 1
ATOM 727 C C . LEU A 1 91 ? 14.890 -7.561 -28.853 1.00 95.25 91 LEU A C 1
ATOM 729 O O . LEU A 1 91 ? 14.145 -8.388 -28.318 1.00 95.25 91 LEU A O 1
ATOM 733 N N . ARG A 1 92 ? 14.412 -6.464 -29.440 1.00 94.38 92 ARG A N 1
ATOM 734 C CA . ARG A 1 92 ? 12.983 -6.176 -29.640 1.00 94.38 92 ARG A CA 1
ATOM 735 C C . ARG A 1 92 ? 12.705 -5.861 -31.111 1.00 94.38 92 ARG A C 1
ATOM 737 O O . ARG A 1 92 ? 13.586 -5.335 -31.791 1.00 94.38 92 ARG A O 1
ATOM 744 N N . PRO A 1 93 ? 11.501 -6.158 -31.631 1.00 91.94 93 PRO A N 1
ATOM 745 C CA . PRO A 1 93 ? 11.118 -5.659 -32.946 1.00 91.94 93 PRO A CA 1
ATOM 746 C C . PRO A 1 93 ? 11.097 -4.126 -32.923 1.00 91.94 93 PRO A C 1
ATOM 748 O O . PRO A 1 93 ? 10.782 -3.521 -31.894 1.00 91.94 93 PRO A O 1
ATOM 751 N N . LYS A 1 94 ? 11.393 -3.483 -34.059 1.00 86.31 94 LYS A N 1
ATOM 752 C CA . LYS A 1 94 ? 11.090 -2.055 -34.213 1.00 86.31 94 LYS A CA 1
ATOM 753 C C . LYS A 1 94 ? 9.594 -1.861 -33.974 1.00 86.31 94 LYS A C 1
ATOM 755 O O . LYS A 1 94 ? 8.783 -2.536 -34.606 1.00 86.31 94 LYS A O 1
ATOM 760 N N . MET A 1 95 ? 9.243 -1.004 -33.015 1.00 78.94 95 MET A N 1
ATOM 761 C CA . MET A 1 95 ? 7.847 -0.832 -32.617 1.00 78.94 95 MET A CA 1
ATOM 762 C C . MET A 1 95 ? 7.013 -0.374 -33.824 1.00 78.94 95 MET A C 1
ATOM 764 O O . MET A 1 95 ? 7.366 0.632 -34.439 1.00 78.94 95 MET A O 1
ATOM 768 N N . PRO A 1 96 ? 5.919 -1.077 -34.170 1.00 68.50 96 PRO A N 1
ATOM 769 C CA . PRO A 1 96 ? 5.095 -0.727 -35.325 1.00 68.50 96 PRO A CA 1
ATOM 770 C C . PRO A 1 96 ? 4.177 0.485 -35.076 1.00 68.50 96 PRO A C 1
ATOM 772 O O . PRO A 1 96 ? 3.549 0.964 -36.014 1.00 68.50 96 PRO A O 1
ATOM 775 N N . GLY A 1 97 ? 4.088 0.996 -33.840 1.00 77.00 97 GLY A N 1
ATOM 776 C CA . GLY A 1 97 ? 3.264 2.155 -33.492 1.00 77.00 97 GLY A CA 1
ATOM 777 C C . GLY A 1 97 ? 3.499 2.660 -32.067 1.00 77.00 97 GLY A C 1
ATOM 778 O O . GLY A 1 97 ? 4.292 2.089 -31.316 1.00 77.00 97 GLY A O 1
ATOM 779 N N . SER A 1 98 ? 2.802 3.737 -31.703 1.00 81.56 98 SER A N 1
ATOM 780 C CA . SER A 1 98 ? 2.760 4.272 -30.341 1.00 81.56 98 SER A CA 1
ATOM 781 C C . SER A 1 98 ? 1.465 3.853 -29.643 1.00 81.56 98 SER A C 1
ATOM 783 O O . SER A 1 98 ? 0.376 3.921 -30.210 1.00 81.56 98 SER A O 1
ATOM 785 N N . THR A 1 99 ? 1.582 3.418 -28.392 1.00 83.94 99 THR A N 1
ATOM 786 C CA . THR A 1 99 ? 0.444 3.149 -27.506 1.00 83.94 99 THR A CA 1
ATOM 787 C C . THR A 1 99 ? 0.552 4.037 -26.276 1.00 83.94 99 THR A C 1
ATOM 789 O O . THR A 1 99 ? 1.652 4.229 -25.761 1.00 83.94 99 THR A O 1
ATOM 792 N N . SER A 1 100 ? -0.577 4.531 -25.770 1.00 81.25 100 SER A N 1
ATOM 793 C CA . SER A 1 100 ? -0.655 5.264 -24.503 1.00 81.25 100 SER A CA 1
ATOM 794 C C . SER A 1 100 ? -1.674 4.566 -23.603 1.00 81.25 100 SER A C 1
ATOM 796 O O . SER A 1 100 ? -2.865 4.852 -23.648 1.00 81.25 100 SER A O 1
ATOM 798 N N . PHE A 1 101 ? -1.207 3.552 -22.868 1.00 84.06 101 PHE A N 1
ATOM 799 C CA . PHE A 1 101 ? -2.035 2.791 -21.921 1.00 84.06 101 PHE A CA 1
ATOM 800 C C . PHE A 1 101 ? -1.972 3.354 -20.498 1.00 84.06 101 PHE A C 1
ATOM 802 O O . PHE A 1 101 ? -2.847 3.074 -19.681 1.00 84.06 101 PHE A O 1
ATOM 809 N N . SER A 1 102 ? -0.915 4.109 -20.190 1.00 82.44 102 SER A N 1
ATOM 810 C CA . SER A 1 102 ? -0.692 4.687 -18.871 1.00 82.44 102 SER A CA 1
ATOM 811 C C . SER A 1 102 ? -1.751 5.737 -18.551 1.00 82.44 102 SER A C 1
ATOM 813 O O . SER A 1 102 ? -2.119 6.560 -19.384 1.00 82.44 102 SER A O 1
ATOM 815 N N . SER A 1 103 ? -2.235 5.707 -17.316 1.00 81.88 103 SER A N 1
ATOM 816 C CA . SER A 1 103 ? -3.086 6.736 -16.724 1.00 81.88 103 SER A CA 1
ATOM 817 C C . SER A 1 103 ? -2.659 6.939 -15.271 1.00 81.88 103 SER A C 1
ATOM 819 O O . SER A 1 103 ? -1.999 6.073 -14.697 1.00 81.88 103 SER A O 1
ATOM 821 N N . ASN A 1 104 ? -3.032 8.074 -14.673 1.00 84.69 104 ASN A N 1
ATOM 822 C CA . ASN A 1 104 ? -2.683 8.423 -13.292 1.00 84.69 104 ASN A CA 1
ATOM 823 C C . ASN A 1 104 ? -1.173 8.499 -12.995 1.00 84.69 104 ASN A C 1
ATOM 825 O O . ASN A 1 104 ? -0.734 8.118 -11.913 1.00 84.69 104 ASN A O 1
ATOM 829 N N . GLU A 1 105 ? -0.375 9.001 -13.939 1.00 85.19 105 GLU A N 1
ATOM 830 C CA . GLU A 1 105 ? 1.087 9.119 -13.788 1.00 85.19 105 GLU A CA 1
ATOM 831 C C . GLU A 1 105 ? 1.515 10.073 -12.656 1.00 85.19 105 GLU A C 1
ATOM 833 O O . GLU A 1 105 ? 2.613 9.956 -12.115 1.00 85.19 105 GLU A O 1
ATOM 838 N N . ASP A 1 106 ? 0.629 10.986 -12.262 1.00 87.75 106 ASP A N 1
ATOM 839 C CA . ASP A 1 106 ? 0.760 11.909 -11.133 1.00 87.75 106 ASP A CA 1
ATOM 840 C C . ASP A 1 106 ? 0.533 11.247 -9.760 1.00 87.75 106 ASP A C 1
ATOM 842 O O . ASP A 1 106 ? 0.843 11.842 -8.726 1.00 87.75 106 ASP A O 1
ATOM 846 N N . ILE A 1 107 ? 0.024 10.010 -9.719 1.00 88.75 107 ILE A N 1
ATOM 847 C CA . ILE A 1 107 ? -0.281 9.294 -8.477 1.00 88.75 107 ILE A CA 1
ATOM 848 C C . ILE A 1 107 ? 0.802 8.253 -8.194 1.00 88.75 107 ILE A C 1
ATOM 850 O O . ILE A 1 107 ? 0.935 7.246 -8.889 1.00 88.75 107 ILE A O 1
ATOM 854 N N . ARG A 1 108 ? 1.533 8.436 -7.088 1.00 87.38 108 ARG A N 1
ATOM 855 C CA . ARG A 1 108 ? 2.483 7.441 -6.575 1.00 87.38 108 ARG A CA 1
ATOM 856 C C . ARG A 1 108 ? 2.231 7.150 -5.102 1.00 87.38 108 ARG A C 1
ATOM 858 O O . ARG A 1 108 ? 2.538 7.964 -4.237 1.00 87.38 108 ARG A O 1
ATOM 865 N N . LEU A 1 109 ? 1.731 5.951 -4.812 1.00 92.06 109 LEU A N 1
ATOM 866 C CA . LEU A 1 109 ? 1.550 5.483 -3.439 1.00 92.06 109 LEU A CA 1
ATOM 867 C C . LEU A 1 109 ? 2.874 4.945 -2.891 1.00 92.06 109 LEU A C 1
ATOM 869 O O . LEU A 1 109 ? 3.391 3.932 -3.364 1.00 92.06 109 LEU A O 1
ATOM 873 N N . SER A 1 110 ? 3.417 5.628 -1.885 1.00 93.38 110 SER A N 1
ATOM 874 C CA . SER A 1 110 ? 4.581 5.163 -1.133 1.00 93.38 110 SER A CA 1
ATOM 875 C C . SER A 1 110 ? 4.124 4.601 0.203 1.00 93.38 110 SER A C 1
ATOM 877 O O . SER A 1 110 ? 3.593 5.336 1.032 1.00 93.38 110 SER A O 1
ATOM 879 N N . TYR A 1 111 ? 4.347 3.307 0.409 1.00 95.88 111 TYR A N 1
ATOM 880 C CA . TYR A 1 111 ? 3.973 2.621 1.638 1.00 95.88 111 TYR A CA 1
ATOM 881 C C . TYR A 1 111 ? 5.151 2.569 2.608 1.00 95.88 111 TYR A C 1
ATOM 883 O O . TYR A 1 111 ? 6.256 2.180 2.227 1.00 95.88 111 TYR A O 1
ATOM 891 N N . SER A 1 112 ? 4.905 2.920 3.866 1.00 95.81 112 SER A N 1
ATOM 892 C CA . SER A 1 112 ? 5.821 2.685 4.979 1.00 95.81 112 SER A CA 1
ATOM 893 C C . SER A 1 112 ? 5.315 1.526 5.833 1.00 95.81 112 SER A C 1
ATOM 895 O O . SER A 1 112 ? 4.113 1.397 6.070 1.00 95.81 112 SER A O 1
ATOM 897 N N . ASN A 1 113 ? 6.229 0.664 6.279 1.00 95.75 113 ASN A N 1
ATOM 898 C CA . ASN A 1 113 ? 5.892 -0.431 7.188 1.00 95.75 113 ASN A CA 1
ATOM 899 C C . ASN A 1 113 ? 5.582 0.122 8.581 1.00 95.75 113 ASN A C 1
ATOM 901 O O . ASN A 1 113 ? 6.295 1.000 9.070 1.00 95.75 113 ASN A O 1
ATOM 905 N N . LEU A 1 114 ? 4.551 -0.420 9.223 1.00 96.06 114 LEU A N 1
ATOM 906 C CA . LEU A 1 114 ? 4.190 -0.103 10.603 1.00 96.06 114 LEU A CA 1
ATOM 907 C C . LEU A 1 114 ? 3.453 -1.266 11.270 1.00 96.06 114 LEU A C 1
ATOM 909 O O . LEU A 1 114 ? 3.059 -2.224 10.608 1.00 96.06 114 LEU A O 1
ATOM 913 N N . THR A 1 115 ? 3.270 -1.177 12.583 1.00 98.00 115 THR A N 1
ATOM 914 C CA . THR A 1 115 ? 2.542 -2.172 13.379 1.00 98.00 115 THR A CA 1
ATOM 915 C C . THR A 1 115 ? 1.064 -1.809 13.530 1.00 98.00 115 THR A C 1
ATOM 917 O O . THR A 1 115 ? 0.691 -0.638 13.405 1.00 98.00 115 THR A O 1
ATOM 920 N N . ILE A 1 116 ? 0.212 -2.786 13.854 1.00 98.31 116 ILE A N 1
ATOM 921 C CA . ILE A 1 116 ? -1.194 -2.526 14.212 1.00 98.31 116 ILE A CA 1
ATOM 922 C C . ILE A 1 116 ? -1.292 -1.496 15.344 1.00 98.31 116 ILE A C 1
ATOM 924 O O . ILE A 1 116 ? -2.117 -0.588 15.259 1.00 98.31 116 ILE A O 1
ATOM 928 N N . GLU A 1 117 ? -0.415 -1.572 16.349 1.00 98.31 117 GLU A N 1
ATOM 929 C CA . GLU A 1 117 ? -0.355 -0.576 17.426 1.00 98.31 117 GLU A CA 1
ATOM 930 C C . GLU A 1 117 ? -0.176 0.849 16.883 1.00 98.31 117 GLU A C 1
ATOM 932 O O . GLU A 1 117 ? -0.941 1.751 17.221 1.00 98.31 117 GLU A O 1
ATOM 937 N N . SER A 1 118 ? 0.788 1.045 15.979 1.00 97.38 118 SER A N 1
ATOM 938 C CA . SER A 1 118 ? 1.051 2.358 15.378 1.00 97.38 118 SER A CA 1
ATOM 939 C C . SER A 1 118 ? -0.156 2.884 14.597 1.00 97.38 118 SER A C 1
ATOM 941 O O . SER A 1 118 ? -0.423 4.086 14.597 1.00 97.38 118 SER A O 1
ATOM 943 N N . LEU A 1 119 ? -0.896 1.998 13.923 1.00 97.19 119 LEU A N 1
ATOM 944 C CA . LEU A 1 119 ? -2.103 2.362 13.181 1.00 97.19 119 LEU A CA 1
ATOM 945 C C . LEU A 1 119 ? -3.249 2.767 14.120 1.00 97.19 119 LEU A C 1
ATOM 947 O O . LEU A 1 119 ? -3.905 3.780 13.881 1.00 97.19 119 LEU A O 1
ATOM 951 N N . ILE A 1 120 ? -3.456 2.008 15.200 1.00 98.12 120 ILE A N 1
ATOM 952 C CA . ILE A 1 120 ? -4.449 2.305 16.239 1.00 98.12 120 ILE A CA 1
ATOM 953 C C . ILE A 1 120 ? -4.133 3.647 16.906 1.00 98.12 120 ILE A C 1
ATOM 955 O O . ILE A 1 120 ? -5.014 4.495 17.031 1.00 98.12 120 ILE A O 1
ATOM 959 N N . TYR A 1 121 ? -2.874 3.897 17.269 1.00 97.19 121 TYR A N 1
ATOM 960 C CA . TYR A 1 121 ? -2.465 5.149 17.909 1.00 97.19 121 TYR A CA 1
ATOM 961 C C . TYR A 1 121 ? -2.650 6.377 17.022 1.00 97.19 121 TYR A C 1
ATOM 963 O O . TYR A 1 121 ? -2.999 7.439 17.533 1.00 97.19 121 TYR A O 1
ATOM 971 N N . ARG A 1 122 ? -2.515 6.253 15.697 1.00 96.00 122 ARG A N 1
ATOM 972 C CA . ARG A 1 122 ? -2.882 7.350 14.787 1.00 96.00 122 ARG A CA 1
ATOM 973 C C . ARG A 1 122 ? -4.355 7.715 14.905 1.00 96.00 122 ARG A C 1
ATOM 975 O O . ARG A 1 122 ? -4.676 8.896 14.924 1.00 96.00 122 ARG A O 1
ATOM 982 N N . HIS A 1 123 ? -5.240 6.730 15.029 1.00 97.00 123 HIS A N 1
ATOM 983 C CA . HIS A 1 123 ? -6.647 7.012 15.284 1.00 97.00 123 HIS A CA 1
ATOM 984 C C . HIS A 1 123 ? -6.859 7.634 16.669 1.00 97.00 123 HIS A C 1
ATOM 986 O O . HIS A 1 123 ? -7.435 8.714 16.759 1.00 97.00 123 HIS A O 1
ATOM 992 N N . ILE A 1 124 ? -6.350 6.995 17.725 1.00 96.75 124 ILE A N 1
ATOM 993 C CA . ILE A 1 124 ? -6.606 7.403 19.115 1.00 96.75 124 ILE A CA 1
ATOM 994 C C . ILE A 1 124 ? -6.067 8.808 19.417 1.00 96.75 124 ILE A C 1
ATOM 996 O O . ILE A 1 124 ? -6.732 9.578 20.105 1.00 96.75 124 ILE A O 1
ATOM 1000 N N . PHE A 1 125 ? -4.875 9.153 18.920 1.00 96.62 125 PHE A N 1
ATOM 1001 C CA . PHE A 1 125 ? -4.205 10.405 19.287 1.00 96.62 125 PHE A CA 1
ATOM 1002 C C . PHE A 1 125 ? -4.319 11.520 18.247 1.00 96.62 125 PHE A C 1
ATOM 1004 O O . PHE A 1 125 ? -4.162 12.682 18.614 1.00 96.62 125 PHE A O 1
ATOM 1011 N N . ALA A 1 126 ? -4.568 11.202 16.973 1.00 96.31 126 ALA A N 1
ATOM 1012 C CA . ALA A 1 126 ? -4.640 12.209 15.909 1.00 96.31 126 ALA A CA 1
ATOM 1013 C C . ALA A 1 126 ? -6.013 12.294 15.221 1.00 96.31 126 ALA A C 1
ATOM 1015 O O . ALA A 1 126 ? -6.263 13.258 14.497 1.00 96.31 126 ALA A O 1
ATOM 1016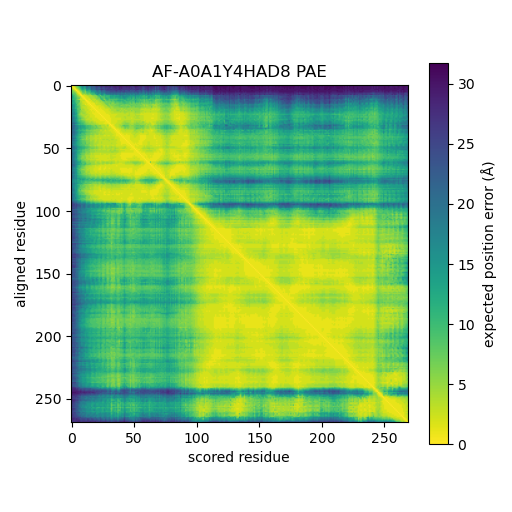 N N . GLY A 1 127 ? -6.904 11.324 15.444 1.00 97.50 127 GLY A N 1
ATOM 1017 C CA . GLY A 1 127 ? -8.222 11.276 14.820 1.00 97.50 127 GLY A CA 1
ATOM 1018 C C . GLY A 1 127 ? -8.175 10.823 13.358 1.00 97.50 127 GLY A C 1
ATOM 1019 O O . GLY A 1 127 ? -7.328 11.245 12.569 1.00 97.50 127 GLY A O 1
ATOM 1020 N N . VAL A 1 128 ? -9.114 9.950 12.990 1.00 98.31 128 VAL A N 1
ATOM 1021 C CA . VAL A 1 128 ? -9.312 9.475 11.613 1.00 98.31 128 VAL A CA 1
ATOM 1022 C C . VAL A 1 128 ? -10.788 9.622 11.276 1.00 98.31 128 VAL A C 1
ATOM 1024 O O . VAL A 1 128 ? -11.633 9.084 11.991 1.00 98.31 128 VAL A O 1
ATOM 1027 N N . ASP A 1 129 ? -11.083 10.323 10.189 1.00 97.94 129 ASP A N 1
ATOM 1028 C CA . ASP A 1 129 ? -12.404 10.363 9.584 1.00 97.94 129 ASP A CA 1
ATOM 1029 C C . ASP A 1 129 ? -12.672 9.056 8.832 1.00 97.94 129 ASP A C 1
ATOM 1031 O O . ASP A 1 129 ? -11.962 8.703 7.884 1.00 97.94 129 ASP A O 1
ATOM 1035 N N . PHE A 1 130 ? -13.691 8.330 9.291 1.00 97.38 130 PHE A N 1
ATOM 1036 C CA . PHE A 1 130 ? -14.161 7.089 8.685 1.00 97.38 130 PHE A CA 1
ATOM 1037 C C . PHE A 1 130 ? -15.357 7.288 7.757 1.00 97.38 130 PHE A C 1
ATOM 1039 O O . PHE A 1 130 ? -15.706 6.352 7.037 1.00 97.38 130 PHE A O 1
ATOM 1046 N N . GLU A 1 131 ? -15.974 8.467 7.739 1.00 95.94 131 GLU A N 1
ATOM 1047 C CA . GLU A 1 131 ? -17.207 8.746 7.003 1.00 95.94 131 GLU A CA 1
ATOM 1048 C C . GLU A 1 131 ? -17.044 9.835 5.922 1.00 95.94 131 GLU A C 1
ATOM 1050 O O . GLU A 1 131 ? -17.946 10.665 5.767 1.00 95.94 131 GLU A O 1
ATOM 1055 N N . PRO A 1 132 ? -15.958 9.846 5.113 1.00 94.75 132 PRO A N 1
ATOM 1056 C CA . PRO A 1 132 ? -15.943 10.714 3.949 1.00 94.75 132 PRO A CA 1
ATOM 1057 C C . PRO A 1 132 ? -17.035 10.266 2.970 1.00 94.75 132 PRO A C 1
ATOM 1059 O O . PRO A 1 132 ? -17.361 9.082 2.850 1.00 94.75 132 PRO A O 1
ATOM 1062 N N . ASP A 1 133 ? -17.615 11.222 2.253 1.00 94.06 133 ASP A N 1
ATOM 1063 C CA . ASP A 1 133 ? -18.851 11.029 1.490 1.00 94.06 133 ASP A CA 1
ATOM 1064 C C . ASP A 1 133 ? -18.781 9.939 0.405 1.00 94.06 133 ASP A C 1
ATOM 1066 O O . ASP A 1 133 ? -19.807 9.348 0.066 1.00 94.06 133 ASP A O 1
ATOM 1070 N N . TYR A 1 134 ? -17.600 9.626 -0.119 1.00 93.06 134 TYR A N 1
ATOM 1071 C CA . TYR A 1 134 ? -17.382 8.571 -1.109 1.00 93.06 134 TYR A CA 1
ATOM 1072 C C . TYR A 1 134 ? -17.217 7.167 -0.501 1.00 93.06 134 TYR A C 1
ATOM 1074 O O . TYR A 1 134 ? -17.247 6.178 -1.236 1.00 93.06 134 TYR A O 1
ATOM 1082 N N . GLN A 1 135 ? -17.045 7.046 0.820 1.00 92.25 135 GLN A N 1
ATOM 1083 C CA . GLN A 1 135 ? -16.946 5.748 1.485 1.00 92.25 135 GLN A CA 1
ATOM 1084 C C . GLN A 1 135 ? -18.311 5.071 1.619 1.00 92.25 135 GLN A C 1
ATOM 1086 O O . GLN A 1 135 ? -19.377 5.687 1.623 1.00 92.25 135 GLN A O 1
ATOM 1091 N N . ARG A 1 136 ? -18.255 3.748 1.771 1.00 90.00 136 ARG A N 1
ATOM 1092 C CA . ARG A 1 136 ? -19.408 2.925 2.149 1.00 90.00 136 ARG A CA 1
ATOM 1093 C C . ARG A 1 136 ? -19.569 2.846 3.663 1.00 90.00 136 ARG A C 1
ATOM 1095 O O . ARG A 1 136 ? -18.605 3.029 4.407 1.00 90.00 136 ARG A O 1
ATOM 1102 N N . GLU A 1 137 ? -20.759 2.456 4.100 1.00 91.25 137 GLU A N 1
ATOM 1103 C CA . GLU A 1 137 ? -21.037 2.111 5.495 1.00 91.25 137 GLU A CA 1
ATOM 1104 C C . GLU A 1 137 ? -20.221 0.895 5.977 1.00 91.25 137 GLU A C 1
ATOM 1106 O O . GLU A 1 137 ? -19.478 0.244 5.228 1.00 91.25 137 GLU A O 1
ATOM 1111 N N . ARG A 1 138 ? -20.342 0.579 7.269 1.00 92.06 138 ARG A N 1
ATOM 1112 C CA . ARG A 1 138 ? -19.742 -0.614 7.866 1.00 92.06 138 ARG A CA 1
ATOM 1113 C C . ARG A 1 138 ? -20.522 -1.860 7.438 1.00 92.06 138 ARG A C 1
ATOM 1115 O O . ARG A 1 138 ? -21.617 -2.100 7.926 1.00 92.06 138 ARG A O 1
ATOM 1122 N N . VAL A 1 139 ? -19.952 -2.640 6.521 1.00 91.38 139 VAL A N 1
ATOM 1123 C CA . VAL A 1 139 ? -20.632 -3.779 5.871 1.00 91.38 139 VAL A CA 1
ATOM 1124 C C . VAL A 1 139 ? -20.019 -5.137 6.203 1.00 91.38 139 VAL A C 1
ATOM 1126 O O . VAL A 1 139 ? -20.559 -6.155 5.788 1.00 91.38 139 VAL A O 1
ATOM 1129 N N . TRP A 1 140 ? -18.881 -5.172 6.900 1.00 93.69 140 TRP A N 1
ATOM 1130 C CA . TRP A 1 140 ? -18.282 -6.436 7.328 1.00 93.69 140 TRP A CA 1
ATOM 1131 C C . TRP A 1 140 ? -19.155 -7.154 8.352 1.00 93.69 140 TRP A C 1
ATOM 1133 O O . TRP A 1 140 ? -19.520 -6.585 9.387 1.00 93.69 140 TRP A O 1
ATOM 1143 N N . THR A 1 141 ? -19.439 -8.414 8.039 1.00 95.19 141 THR A N 1
ATOM 1144 C CA . THR A 1 141 ? -20.123 -9.370 8.912 1.00 95.19 141 THR A CA 1
ATOM 1145 C C . THR A 1 141 ? -19.236 -9.758 10.095 1.00 95.19 141 THR A C 1
ATOM 1147 O O . THR A 1 141 ? -18.051 -9.414 10.135 1.00 95.19 141 THR A O 1
ATOM 1150 N N . GLN A 1 142 ? -19.794 -10.465 11.078 1.00 95.38 142 GLN A N 1
ATOM 1151 C CA . GLN A 1 142 ? -18.993 -10.989 12.185 1.00 95.38 142 GLN A CA 1
ATOM 1152 C C . GLN A 1 142 ? -17.916 -11.954 11.665 1.00 95.38 142 GLN A C 1
ATOM 1154 O O . GLN A 1 142 ? -16.764 -11.870 12.081 1.00 95.38 142 GLN A O 1
ATOM 1159 N N . GLU A 1 143 ? -18.254 -12.778 10.675 1.00 95.56 143 GLU A N 1
ATOM 1160 C CA . GLU A 1 143 ? -17.339 -13.719 10.032 1.00 95.56 143 GLU A CA 1
ATOM 1161 C C . GLU A 1 143 ? -16.181 -13.006 9.313 1.00 95.56 143 GLU A C 1
ATOM 1163 O O . GLU A 1 143 ? -15.030 -13.433 9.413 1.00 95.56 143 GLU A O 1
ATOM 1168 N N . ASP A 1 144 ? -16.443 -11.886 8.623 1.00 96.12 144 ASP A N 1
ATOM 1169 C CA . ASP A 1 144 ? -15.383 -11.079 7.996 1.00 96.12 144 ASP A CA 1
ATOM 1170 C C . ASP A 1 144 ? -14.407 -10.519 9.044 1.00 96.12 144 ASP A C 1
ATOM 1172 O O . ASP A 1 144 ? -13.188 -10.519 8.843 1.00 96.12 144 ASP A O 1
ATOM 1176 N N . LYS A 1 145 ? -14.949 -10.039 10.171 1.00 97.69 145 LYS A N 1
ATOM 1177 C CA . LYS A 1 145 ? -14.161 -9.493 11.280 1.00 97.69 145 LYS A CA 1
ATOM 1178 C C . LYS A 1 145 ? -13.294 -10.571 11.928 1.00 97.69 145 LYS A C 1
ATOM 1180 O O . LYS A 1 145 ? -12.101 -10.351 12.133 1.00 97.69 145 LYS A O 1
ATOM 1185 N N . GLU A 1 146 ? -13.868 -11.738 12.206 1.00 97.19 146 GLU A N 1
ATOM 1186 C CA . GLU A 1 146 ? -13.151 -12.889 12.761 1.00 97.19 146 GLU A CA 1
ATOM 1187 C C . GLU A 1 146 ? -12.063 -13.392 11.811 1.00 97.19 146 GLU A C 1
ATOM 1189 O O . GLU A 1 146 ? -10.951 -13.661 12.255 1.00 97.19 146 GLU A O 1
ATOM 1194 N N . SER A 1 147 ? -12.321 -13.406 10.500 1.00 97.00 147 SER A N 1
ATOM 1195 C CA . SER A 1 147 ? -11.328 -13.789 9.490 1.00 97.00 147 SER A CA 1
ATOM 1196 C C . SER A 1 147 ? -10.100 -12.863 9.470 1.00 97.00 147 SER A C 1
ATOM 1198 O O . SER A 1 147 ? -8.964 -13.321 9.280 1.00 97.00 147 SER A O 1
ATOM 1200 N N . LEU A 1 148 ? -10.288 -11.558 9.710 1.00 98.00 148 LEU A N 1
ATOM 1201 C CA . LEU A 1 148 ? -9.165 -10.634 9.897 1.00 98.00 148 LEU A CA 1
ATOM 1202 C C . LEU A 1 148 ? -8.358 -10.993 11.152 1.00 98.00 148 LEU A C 1
ATOM 1204 O O . LEU A 1 148 ? -7.128 -11.018 11.097 1.00 98.00 148 LEU A O 1
ATOM 1208 N N . LEU A 1 149 ? -9.028 -11.276 12.270 1.00 98.44 149 LEU A N 1
ATOM 1209 C CA . LEU A 1 149 ? -8.359 -11.637 13.521 1.00 98.44 149 LEU A CA 1
ATOM 1210 C C . LEU A 1 149 ? -7.618 -12.978 13.401 1.00 98.44 149 LEU A C 1
ATOM 1212 O O . LEU A 1 149 ? -6.458 -13.060 13.808 1.00 98.44 149 LEU A O 1
ATOM 1216 N N . ASP A 1 150 ? -8.211 -13.982 12.748 1.00 97.94 150 ASP A N 1
ATOM 1217 C CA . ASP A 1 150 ? -7.544 -15.242 12.394 1.00 97.94 150 ASP A CA 1
ATOM 1218 C C . ASP A 1 150 ? -6.230 -14.972 11.645 1.00 97.94 150 ASP A C 1
ATOM 1220 O O . ASP A 1 150 ? -5.173 -15.493 12.012 1.00 97.94 150 ASP A O 1
ATOM 1224 N N . SER A 1 151 ? -6.273 -14.102 10.629 1.00 97.81 151 SER A N 1
ATOM 1225 C CA . SER A 1 151 ? -5.099 -13.731 9.830 1.00 97.81 151 SER A CA 1
ATOM 1226 C C . SER A 1 151 ? -3.979 -13.144 10.695 1.00 97.81 151 SER A C 1
ATOM 1228 O O . SER A 1 151 ? -2.822 -13.549 10.562 1.00 97.81 151 SER A O 1
ATOM 1230 N N . ILE A 1 152 ? -4.317 -12.256 11.635 1.00 98.19 152 ILE A N 1
ATOM 1231 C CA . ILE A 1 152 ? -3.356 -11.632 12.558 1.00 98.19 152 ILE A CA 1
ATOM 1232 C C . ILE A 1 152 ? -2.697 -12.679 13.454 1.00 98.19 152 ILE A C 1
ATOM 1234 O O . ILE A 1 152 ? -1.466 -12.751 13.534 1.00 98.19 152 ILE A O 1
ATOM 1238 N N . PHE A 1 153 ? -3.495 -13.525 14.108 1.00 97.88 153 PHE A N 1
ATOM 1239 C CA . PHE A 1 153 ? -2.961 -14.514 15.040 1.00 97.88 153 PHE A CA 1
ATOM 1240 C C . PHE A 1 153 ? -2.143 -15.601 14.324 1.00 97.88 153 PHE A C 1
ATOM 1242 O O . PHE A 1 153 ? -1.115 -16.034 14.857 1.00 97.88 153 PHE A O 1
ATOM 1249 N N . MET A 1 154 ? -2.488 -15.947 13.077 1.00 96.00 154 MET A N 1
ATOM 1250 C CA . MET A 1 154 ? -1.680 -16.826 12.219 1.00 96.00 154 MET A CA 1
ATOM 1251 C C . MET A 1 154 ? -0.426 -16.154 11.639 1.00 96.00 154 MET A C 1
ATOM 1253 O O . MET A 1 154 ? 0.522 -16.847 11.276 1.00 96.00 154 MET A O 1
ATOM 1257 N N . GLY A 1 155 ? -0.367 -14.822 11.585 1.00 92.31 155 GLY A N 1
ATOM 1258 C CA . GLY A 1 155 ? 0.755 -14.079 10.994 1.00 92.31 155 GLY A CA 1
ATOM 1259 C C . GLY A 1 155 ? 0.693 -13.894 9.499 1.00 92.31 155 GLY A C 1
ATOM 1260 O O . GLY A 1 155 ? 1.739 -13.710 8.879 1.00 92.31 155 GLY A O 1
ATOM 1261 N N . ALA A 1 156 ? -0.502 -13.987 8.933 1.00 93.44 156 ALA A N 1
ATOM 1262 C CA . ALA A 1 156 ? -0.731 -13.603 7.559 1.00 93.44 156 ALA A CA 1
ATOM 1263 C C . ALA A 1 156 ? -0.663 -12.074 7.410 1.00 93.44 156 ALA A C 1
ATOM 1265 O O . ALA A 1 156 ? -0.853 -11.320 8.366 1.00 93.44 156 ALA A O 1
ATOM 1266 N N . ASP A 1 157 ? -0.397 -11.626 6.186 1.00 90.62 157 ASP A N 1
ATOM 1267 C CA . ASP A 1 157 ? -0.491 -10.216 5.812 1.00 90.62 157 ASP A CA 1
ATOM 1268 C C . ASP A 1 157 ? -1.964 -9.769 5.868 1.00 90.62 157 ASP A C 1
ATOM 1270 O O . ASP A 1 157 ? -2.837 -10.407 5.278 1.00 90.62 157 ASP A O 1
ATOM 1274 N N . ILE A 1 158 ? -2.241 -8.668 6.570 1.00 93.75 158 ILE A N 1
ATOM 1275 C CA . ILE A 1 158 ? -3.585 -8.076 6.684 1.00 93.75 158 ILE A CA 1
ATOM 1276 C C . ILE A 1 158 ? -3.859 -6.993 5.633 1.00 93.75 158 ILE A C 1
ATOM 1278 O O . ILE A 1 158 ? -4.862 -6.272 5.698 1.00 93.75 158 ILE A O 1
ATOM 1282 N N . GLY A 1 159 ? -2.961 -6.861 4.663 1.00 93.00 159 GLY A N 1
ATOM 1283 C CA . GLY A 1 159 ? -2.972 -5.867 3.609 1.00 93.00 159 GLY A CA 1
ATOM 1284 C C . GLY A 1 159 ? -2.436 -4.518 4.074 1.00 93.00 159 GLY A C 1
ATOM 1285 O O . GLY A 1 159 ? -1.832 -4.370 5.135 1.00 93.00 159 GLY A O 1
ATOM 1286 N N . ARG A 1 160 ? -2.681 -3.500 3.249 1.00 94.94 160 ARG A N 1
ATOM 1287 C CA . ARG A 1 160 ? -2.167 -2.136 3.432 1.00 94.94 160 ARG A CA 1
ATOM 1288 C C . ARG A 1 160 ? -3.305 -1.160 3.696 1.00 94.94 160 ARG A C 1
ATOM 1290 O O . ARG A 1 160 ? -4.455 -1.488 3.415 1.00 94.94 160 ARG A O 1
ATOM 1297 N N . PHE A 1 161 ? -2.977 0.015 4.207 1.00 97.50 161 PHE A N 1
ATOM 1298 C CA . PHE A 1 161 ? -3.904 1.111 4.464 1.00 97.50 161 PHE A CA 1
ATOM 1299 C C . PHE A 1 161 ? -3.494 2.336 3.655 1.00 97.50 161 PHE A C 1
ATOM 1301 O O . PHE A 1 161 ? -2.314 2.517 3.333 1.00 97.50 161 PHE A O 1
ATOM 1308 N N . VAL A 1 162 ? -4.465 3.185 3.330 1.00 98.00 162 VAL A N 1
ATOM 1309 C CA . VAL A 1 162 ? -4.207 4.476 2.688 1.00 98.00 162 VAL A CA 1
ATOM 1310 C C . VAL A 1 162 ? -4.984 5.549 3.424 1.00 98.00 162 VAL A C 1
ATOM 1312 O O . VAL A 1 162 ? -6.210 5.473 3.506 1.00 98.00 162 VAL A O 1
ATOM 1315 N N . PHE A 1 163 ? -4.267 6.535 3.952 1.00 98.19 163 PHE A N 1
ATOM 1316 C CA . PHE A 1 163 ? -4.845 7.729 4.561 1.00 98.19 163 PHE A CA 1
ATOM 1317 C C . PHE A 1 163 ? -4.585 8.937 3.679 1.00 98.19 163 PHE A C 1
ATOM 1319 O O . PHE A 1 163 ? -3.541 9.037 3.039 1.00 98.19 163 PHE A O 1
ATOM 1326 N N . ARG A 1 164 ? -5.505 9.891 3.711 1.00 97.81 164 ARG A N 1
ATOM 1327 C CA . ARG A 1 164 ? -5.260 11.267 3.303 1.00 97.81 164 ARG A CA 1
ATOM 1328 C C . ARG A 1 164 ? -4.952 12.080 4.555 1.00 97.81 164 ARG A C 1
ATOM 1330 O O . ARG A 1 164 ? -5.669 11.981 5.548 1.00 97.81 164 ARG A O 1
ATOM 1337 N N . GLN A 1 165 ? -3.877 12.861 4.518 1.00 97.00 165 GLN A N 1
ATOM 1338 C CA . GLN A 1 165 ? -3.623 13.869 5.540 1.00 97.00 165 GLN A CA 1
ATOM 1339 C C . GLN A 1 165 ? -4.567 15.049 5.288 1.00 97.00 165 GLN A C 1
ATOM 1341 O O . GLN A 1 165 ? -4.540 15.631 4.201 1.00 97.00 165 GLN A O 1
ATOM 1346 N N . ARG A 1 166 ? -5.408 15.366 6.273 1.00 96.62 166 ARG A N 1
ATOM 1347 C CA . ARG A 1 166 ? -6.328 16.507 6.213 1.00 96.62 166 ARG A CA 1
ATOM 1348 C C . ARG A 1 166 ? -5.552 17.812 6.410 1.00 96.62 166 ARG A C 1
ATOM 1350 O O . ARG A 1 166 ? -4.468 17.804 6.996 1.00 96.62 166 ARG A O 1
ATOM 1357 N N . THR A 1 167 ? -6.067 18.910 5.864 1.00 96.00 167 THR A N 1
ATOM 1358 C CA . THR A 1 167 ? -5.448 20.233 6.028 1.00 96.00 167 THR A CA 1
ATOM 1359 C C . THR A 1 167 ? -5.663 20.769 7.442 1.00 96.00 167 THR A C 1
ATOM 1361 O O . THR A 1 167 ? -6.525 20.281 8.176 1.00 96.00 167 THR A O 1
ATOM 1364 N N . ASP A 1 168 ? -4.913 21.803 7.821 1.00 94.69 168 ASP A N 1
ATOM 1365 C CA . ASP A 1 168 ? -5.083 22.455 9.122 1.00 94.69 168 ASP A CA 1
ATOM 1366 C C . ASP A 1 168 ? -6.494 23.052 9.259 1.00 94.69 168 ASP A C 1
ATOM 1368 O O . ASP A 1 168 ? -7.109 22.950 10.320 1.00 94.69 168 ASP A O 1
ATOM 1372 N N . GLU A 1 169 ? -7.064 23.608 8.182 1.00 95.19 169 GLU A N 1
ATOM 1373 C CA . GLU A 1 169 ? -8.440 24.123 8.185 1.00 95.19 169 GLU A CA 1
ATOM 1374 C C . GLU A 1 169 ? -9.469 23.014 8.428 1.00 95.19 169 GLU A C 1
ATOM 1376 O O . GLU A 1 169 ? -10.428 23.200 9.180 1.00 95.19 169 GLU A O 1
ATOM 1381 N N . GLU A 1 170 ? -9.275 21.850 7.804 1.00 95.25 170 GLU A N 1
ATOM 1382 C CA . GLU A 1 170 ? -10.126 20.683 8.015 1.00 95.25 170 GLU A CA 1
ATOM 1383 C C . GLU A 1 170 ? -9.989 20.130 9.435 1.00 95.25 170 GLU A C 1
ATOM 1385 O O . GLU A 1 170 ? -11.001 19.752 10.023 1.00 95.25 170 GLU A O 1
ATOM 1390 N N . TRP A 1 171 ? -8.773 20.100 9.986 1.00 95.69 171 TRP A N 1
ATOM 1391 C CA . TRP A 1 171 ? -8.512 19.670 11.358 1.00 95.69 171 TRP A CA 1
ATOM 1392 C C . TRP A 1 171 ? -9.134 20.626 12.379 1.00 95.69 171 TRP A C 1
ATOM 1394 O O . TRP A 1 171 ? -9.763 20.185 13.336 1.00 95.69 171 TRP A O 1
ATOM 1404 N N . HIS A 1 172 ? -9.049 21.941 12.168 1.00 96.19 172 HIS A N 1
ATOM 1405 C CA . HIS A 1 172 ? -9.670 22.929 13.056 1.00 96.19 172 HIS A CA 1
ATOM 1406 C C . HIS A 1 172 ? -11.201 22.805 13.139 1.00 96.19 172 HIS A C 1
ATOM 1408 O O . HIS A 1 172 ? -11.800 23.304 14.093 1.00 96.19 172 HIS A O 1
ATOM 1414 N N . LYS A 1 173 ? -11.841 22.145 12.165 1.00 95.69 173 LYS A N 1
ATOM 1415 C CA . LYS A 1 173 ? -13.295 21.957 12.121 1.00 95.69 173 LYS A CA 1
ATOM 1416 C C . LYS A 1 173 ? -13.790 20.831 13.033 1.00 95.69 173 LYS A C 1
ATOM 1418 O O . LYS A 1 173 ? -14.839 20.988 13.652 1.00 95.69 173 LYS A O 1
ATOM 1423 N N . ASP A 1 174 ? -13.088 19.700 13.082 1.00 96.00 174 ASP A N 1
ATOM 1424 C CA . ASP A 1 174 ? -13.553 18.483 13.774 1.00 96.00 174 ASP A CA 1
ATOM 1425 C C . ASP A 1 174 ? -12.467 17.733 14.570 1.00 96.00 174 ASP A C 1
ATOM 1427 O O . ASP A 1 174 ? -12.762 16.736 15.227 1.00 96.00 174 ASP A O 1
ATOM 1431 N N . GLY A 1 175 ? -11.228 18.225 14.567 1.00 96.31 175 GLY A N 1
ATOM 1432 C CA . GLY A 1 175 ? -10.087 17.640 15.269 1.00 96.31 175 GLY A CA 1
ATOM 1433 C C . GLY A 1 175 ? -9.488 16.404 14.592 1.00 96.31 175 GLY A C 1
ATOM 1434 O O . GLY A 1 175 ? -8.648 15.741 15.203 1.00 96.31 175 GLY A O 1
ATOM 1435 N N . LEU A 1 176 ? -9.897 16.066 13.363 1.00 97.69 176 LEU A N 1
ATOM 1436 C CA . LEU A 1 176 ? -9.456 14.856 12.667 1.00 97.69 176 LEU A CA 1
ATOM 1437 C C . LEU A 1 176 ? -8.279 15.160 11.735 1.00 97.69 176 LEU A C 1
ATOM 1439 O O . LEU A 1 176 ? -8.398 15.929 10.784 1.00 97.69 176 LEU A O 1
ATOM 1443 N N . SER A 1 177 ? -7.125 14.541 11.997 1.00 97.50 177 SER A N 1
ATOM 1444 C CA . SER A 1 177 ? -5.898 14.778 11.211 1.00 97.50 177 SER A CA 1
ATOM 1445 C C . SER A 1 177 ? -5.850 13.961 9.920 1.00 97.50 177 SER A C 1
ATOM 1447 O O . SER A 1 177 ? -5.108 14.283 8.989 1.00 97.50 177 SER A O 1
ATOM 1449 N N . TYR A 1 178 ? -6.614 12.872 9.868 1.00 98.12 178 TYR A N 1
ATOM 1450 C CA . TYR A 1 178 ? -6.590 11.919 8.769 1.00 98.12 178 TYR A CA 1
ATOM 1451 C C . TYR A 1 178 ? -7.992 11.606 8.268 1.00 98.12 178 TYR A C 1
ATOM 1453 O O . TYR A 1 178 ? -8.965 11.680 9.009 1.00 98.12 178 TYR A O 1
ATOM 1461 N N . GLU A 1 179 ? -8.069 11.193 7.013 1.00 97.75 179 GLU A N 1
ATOM 1462 C CA . GLU A 1 179 ? -9.255 10.640 6.366 1.00 97.75 179 GLU A CA 1
ATOM 1463 C C . GLU A 1 179 ? -8.887 9.281 5.767 1.00 97.75 179 GLU A C 1
ATOM 1465 O O . GLU A 1 179 ? -7.822 9.129 5.156 1.00 97.75 179 GLU A O 1
ATOM 1470 N N . ILE A 1 180 ? -9.734 8.270 5.959 1.00 97.75 180 ILE A N 1
ATOM 1471 C CA . ILE A 1 180 ? -9.460 6.927 5.446 1.00 97.75 180 ILE A CA 1
ATOM 1472 C C . ILE A 1 180 ? -9.855 6.784 3.972 1.00 97.75 180 ILE A C 1
ATOM 1474 O O . ILE A 1 180 ? -11.021 6.902 3.596 1.00 97.75 180 ILE A O 1
ATOM 1478 N N . VAL A 1 181 ? -8.881 6.437 3.131 1.00 97.06 181 VAL A N 1
ATOM 1479 C CA . VAL A 1 181 ? -9.095 6.200 1.694 1.00 97.06 181 VAL A CA 1
ATOM 1480 C C . VAL A 1 181 ? -9.253 4.705 1.423 1.00 97.06 181 VAL A C 1
ATOM 1482 O O . VAL A 1 181 ? -10.195 4.291 0.753 1.00 97.06 181 VAL A O 1
ATOM 1485 N N . ASP A 1 182 ? -8.390 3.868 2.003 1.00 95.50 182 ASP A N 1
ATOM 1486 C CA . ASP A 1 182 ? -8.504 2.407 1.928 1.00 95.50 182 ASP A CA 1
ATOM 1487 C C . ASP A 1 182 ? -8.250 1.739 3.285 1.00 95.50 182 ASP A C 1
ATOM 1489 O O . ASP A 1 182 ? -7.441 2.198 4.094 1.00 95.50 182 ASP A O 1
ATOM 1493 N N . GLY A 1 183 ? -8.947 0.624 3.519 1.00 95.50 183 GLY A N 1
ATOM 1494 C CA . GLY A 1 183 ? -8.833 -0.170 4.743 1.00 95.50 183 GLY A CA 1
ATOM 1495 C C . GLY A 1 183 ? -9.856 0.150 5.839 1.00 95.50 183 GLY A C 1
ATOM 1496 O O . GLY A 1 183 ? -9.712 -0.375 6.940 1.00 95.50 183 GLY A O 1
ATOM 1497 N N . LYS A 1 184 ? -10.917 0.927 5.550 1.00 96.31 184 LYS A N 1
ATOM 1498 C CA . LYS A 1 184 ? -11.981 1.309 6.512 1.00 96.31 184 LYS A CA 1
ATOM 1499 C C . LYS A 1 184 ? -12.463 0.152 7.387 1.00 96.31 184 LYS A C 1
ATOM 1501 O O . LYS A 1 184 ? -12.366 0.212 8.607 1.00 96.31 184 LYS A O 1
ATOM 1506 N N . GLN A 1 185 ? -12.942 -0.922 6.762 1.00 95.69 185 GLN A N 1
ATOM 1507 C CA . GLN A 1 185 ? -13.532 -2.056 7.484 1.00 95.69 185 GLN A CA 1
ATOM 1508 C C . GLN A 1 185 ? -12.499 -2.792 8.352 1.00 95.69 185 GLN A C 1
ATOM 1510 O O . GLN A 1 185 ? -12.806 -3.196 9.472 1.00 95.69 185 GLN A O 1
ATOM 1515 N N . ARG A 1 186 ? -11.256 -2.901 7.861 1.00 97.31 186 ARG A N 1
ATOM 1516 C CA . ARG A 1 186 ? -10.144 -3.510 8.597 1.00 97.31 186 ARG A CA 1
ATOM 1517 C C . ARG A 1 186 ? -9.806 -2.690 9.834 1.00 97.31 186 ARG A C 1
ATOM 1519 O O . ARG A 1 186 ? -9.845 -3.229 10.930 1.00 97.31 186 ARG A O 1
ATOM 1526 N N . LEU A 1 187 ? -9.558 -1.388 9.684 1.00 98.25 187 LEU A N 1
ATOM 1527 C CA . LEU A 1 187 ? -9.181 -0.538 10.814 1.00 98.25 187 LEU A CA 1
ATOM 1528 C C . LEU A 1 187 ? -10.295 -0.457 11.864 1.00 98.25 187 LEU A C 1
ATOM 1530 O O . LEU A 1 187 ? -10.018 -0.616 13.046 1.00 98.25 187 LEU A O 1
ATOM 1534 N N . LEU A 1 188 ? -11.557 -0.319 11.446 1.00 98.19 188 LEU A N 1
ATOM 1535 C CA . LEU A 1 188 ? -12.693 -0.360 12.371 1.00 98.19 188 LEU A CA 1
ATOM 1536 C C . LEU A 1 188 ? -12.802 -1.695 13.122 1.00 98.19 188 LEU A C 1
ATOM 1538 O O . LEU A 1 188 ? -13.316 -1.730 14.234 1.00 98.19 188 LEU A O 1
ATOM 1542 N N . THR A 1 189 ? -12.370 -2.807 12.531 1.00 98.50 189 THR A N 1
ATOM 1543 C CA . THR A 1 189 ? -12.354 -4.116 13.204 1.00 98.50 189 THR A CA 1
ATOM 1544 C C . THR A 1 189 ? -11.221 -4.200 14.224 1.00 98.50 189 THR A C 1
ATOM 1546 O O . THR A 1 189 ? -11.436 -4.674 15.337 1.00 98.50 189 THR A O 1
ATOM 1549 N N . LEU A 1 190 ? -10.031 -3.699 13.870 1.00 98.62 190 LEU A N 1
ATOM 1550 C CA . LEU A 1 190 ? -8.889 -3.615 14.785 1.00 98.62 190 LEU A CA 1
ATOM 1551 C C . LEU A 1 190 ? -9.220 -2.762 16.014 1.00 98.62 190 LEU A C 1
ATOM 1553 O O . LEU A 1 190 ? -8.893 -3.156 17.130 1.00 98.62 190 LEU A O 1
ATOM 1557 N N . LEU A 1 191 ? -9.890 -1.626 15.797 1.00 98.62 191 LEU A N 1
ATOM 1558 C CA . LEU A 1 191 ? -10.351 -0.734 16.858 1.00 98.62 191 LEU A CA 1
ATOM 1559 C C . LEU A 1 191 ? -11.403 -1.409 17.740 1.00 98.62 191 LEU A C 1
ATOM 1561 O O . LEU A 1 191 ? -11.196 -1.484 18.946 1.00 98.62 191 LEU A O 1
ATOM 1565 N N . ASP A 1 192 ? -12.463 -1.986 17.157 1.00 98.56 192 ASP A N 1
ATOM 1566 C CA . ASP A 1 192 ? -13.481 -2.699 17.941 1.00 98.56 192 ASP A CA 1
ATOM 1567 C C . ASP A 1 192 ? -12.860 -3.792 18.823 1.00 98.56 192 ASP A C 1
ATOM 1569 O O . ASP A 1 192 ? -13.249 -3.939 19.981 1.00 98.56 192 ASP A O 1
ATOM 1573 N N . PHE A 1 193 ? -11.906 -4.567 18.291 1.00 98.69 193 PHE A N 1
ATOM 1574 C CA . PHE A 1 193 ? -11.242 -5.611 19.065 1.00 98.69 193 PHE A CA 1
ATOM 1575 C C . PHE A 1 193 ? -10.416 -5.007 20.201 1.00 98.69 193 PHE A C 1
ATOM 1577 O O . PHE A 1 193 ? -10.654 -5.337 21.361 1.00 98.69 193 PHE A O 1
ATOM 1584 N N . TYR A 1 194 ? -9.505 -4.079 19.888 1.00 98.69 194 TYR A N 1
ATOM 1585 C CA . TYR A 1 194 ? -8.625 -3.422 20.862 1.00 98.69 194 TYR A CA 1
ATOM 1586 C C . TYR A 1 194 ? -9.395 -2.725 21.994 1.00 98.69 194 TYR A C 1
ATOM 1588 O O . TYR A 1 194 ? -8.992 -2.772 23.154 1.00 98.69 194 TYR A O 1
ATOM 1596 N N . GLU A 1 195 ? -10.538 -2.123 21.672 1.00 98.19 195 GLU A N 1
ATOM 1597 C CA . GLU A 1 195 ? -11.399 -1.403 22.612 1.00 98.19 195 GLU A CA 1
ATOM 1598 C C . GLU A 1 195 ? -12.412 -2.309 23.324 1.00 98.19 195 GLU A C 1
ATOM 1600 O O . GLU A 1 195 ? -13.317 -1.816 24.000 1.00 98.19 195 GLU A O 1
ATOM 1605 N N . ASN A 1 196 ? -12.258 -3.632 23.205 1.00 98.31 196 ASN A N 1
ATOM 1606 C CA . ASN A 1 196 ? -13.070 -4.618 23.912 1.00 98.31 196 ASN A CA 1
ATOM 1607 C C . ASN A 1 196 ? -14.565 -4.581 23.509 1.00 98.31 196 ASN A C 1
ATOM 1609 O O . ASN A 1 196 ? -15.437 -4.855 24.336 1.00 98.31 196 ASN A O 1
ATOM 1613 N N . ARG A 1 197 ? -14.853 -4.214 22.248 1.00 97.88 197 ARG A N 1
ATOM 1614 C CA . ARG A 1 197 ? -16.197 -4.146 21.628 1.00 97.88 197 ARG A CA 1
ATOM 1615 C C . ARG A 1 197 ? -16.485 -5.302 20.660 1.00 97.88 197 ARG A C 1
ATOM 1617 O O . ARG A 1 197 ? -17.619 -5.447 20.212 1.00 97.88 197 ARG A O 1
ATOM 1624 N N . LEU A 1 198 ? -15.468 -6.083 20.306 1.00 97.94 198 LEU A N 1
ATOM 1625 C CA . LEU A 1 198 ? -15.559 -7.259 19.444 1.00 97.94 198 LEU A CA 1
ATOM 1626 C C . LEU A 1 198 ? -14.929 -8.448 20.161 1.00 97.94 198 LEU A C 1
ATOM 1628 O O . LEU A 1 198 ? -13.787 -8.373 20.610 1.00 97.94 198 LEU A O 1
ATOM 1632 N N . GLU A 1 199 ? -15.676 -9.541 20.229 1.00 97.75 199 GLU A N 1
ATOM 1633 C CA . GLU A 1 199 ? -15.190 -10.815 20.740 1.00 97.75 199 GLU A CA 1
ATOM 1634 C C . GLU A 1 199 ? -14.498 -11.609 19.625 1.00 97.75 199 GLU A C 1
ATOM 1636 O O . GLU A 1 199 ? -14.909 -11.559 18.463 1.00 97.75 199 GLU A O 1
ATOM 1641 N N . TYR A 1 200 ? -13.465 -12.367 19.986 1.00 97.75 200 TYR A N 1
ATOM 1642 C CA . TYR A 1 200 ? -12.815 -13.338 19.118 1.00 97.75 200 TYR A CA 1
ATOM 1643 C C . TYR A 1 200 ? -12.696 -14.672 19.846 1.00 97.75 200 TYR A C 1
ATOM 1645 O O . TYR A 1 200 ? -11.967 -14.794 20.831 1.00 97.75 200 TYR A O 1
ATOM 1653 N N . ARG A 1 201 ? -13.415 -15.685 19.348 1.00 96.00 201 ARG A N 1
ATOM 1654 C CA . ARG A 1 201 ? -13.418 -17.051 19.901 1.00 96.00 201 ARG A CA 1
ATOM 1655 C C . ARG A 1 201 ? -13.713 -17.104 21.412 1.00 96.00 201 ARG A C 1
ATOM 1657 O O . ARG A 1 201 ? -13.031 -17.827 22.137 1.00 96.00 201 ARG A O 1
ATOM 1664 N N . GLY A 1 202 ? -14.709 -16.357 21.895 1.00 96.56 202 GLY A N 1
ATOM 1665 C CA . GLY A 1 202 ? -15.065 -16.357 23.320 1.00 96.56 202 GLY A CA 1
ATOM 1666 C C . GLY A 1 202 ? -14.299 -15.354 24.179 1.00 96.56 202 GLY A C 1
ATOM 1667 O O . GLY A 1 202 ? -14.489 -15.356 25.390 1.00 96.56 202 GLY A O 1
ATOM 1668 N N . VAL A 1 203 ? -13.384 -14.568 23.598 1.00 97.31 203 VAL A N 1
ATOM 1669 C CA . VAL A 1 203 ? -12.411 -13.764 24.350 1.00 97.31 203 VAL A CA 1
ATOM 1670 C C . VAL A 1 203 ? -1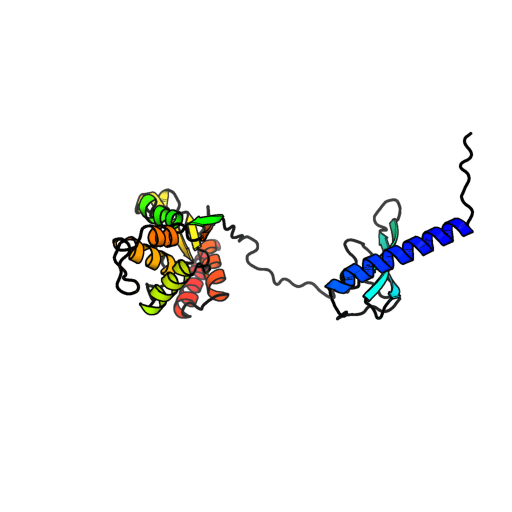2.316 -12.348 23.781 1.00 97.31 203 VAL A C 1
ATOM 1672 O O . VAL A 1 203 ? -12.202 -12.149 22.569 1.00 97.31 203 VAL A O 1
ATOM 1675 N N . MET A 1 204 ? -12.322 -11.352 24.659 1.00 98.38 204 MET A N 1
ATOM 1676 C CA . MET A 1 204 ? -12.096 -9.947 24.330 1.00 98.38 204 MET A CA 1
ATOM 1677 C C . MET A 1 204 ? -10.608 -9.575 24.434 1.00 98.38 204 MET A C 1
ATOM 1679 O O . MET A 1 204 ? -9.809 -10.263 25.071 1.00 98.38 204 MET A O 1
ATOM 1683 N N . TYR A 1 205 ? -10.200 -8.439 23.863 1.00 98.44 205 TYR A N 1
ATOM 1684 C CA . TYR A 1 205 ? -8.792 -8.019 23.876 1.00 98.44 205 TYR A CA 1
ATOM 1685 C C . TYR A 1 205 ? -8.170 -7.943 25.284 1.00 98.44 205 TYR A C 1
ATOM 1687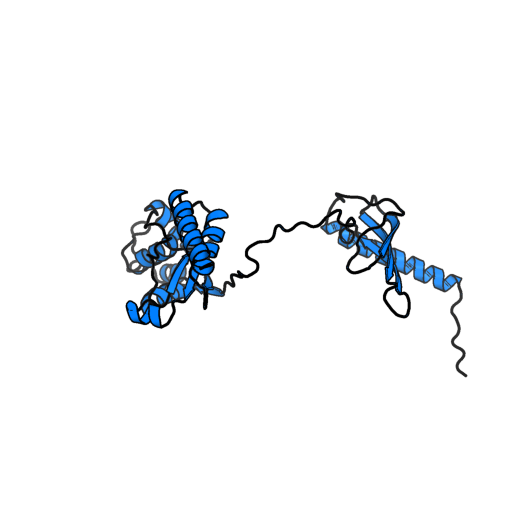 O O . TYR A 1 205 ? -7.033 -8.382 25.490 1.00 98.44 205 TYR A O 1
ATOM 1695 N N . ASN A 1 206 ? -8.911 -7.453 26.285 1.00 98.31 206 ASN A N 1
ATOM 1696 C CA . ASN A 1 206 ? -8.401 -7.363 27.658 1.00 98.31 206 ASN A CA 1
ATOM 1697 C C . ASN A 1 206 ? -8.274 -8.723 28.362 1.00 98.31 206 ASN A C 1
ATOM 1699 O O . ASN A 1 206 ? -7.629 -8.812 29.406 1.00 98.31 206 ASN A O 1
ATOM 1703 N N . GLU A 1 207 ? -8.808 -9.789 27.786 1.00 98.38 207 GLU A N 1
ATOM 1704 C CA . GLU A 1 207 ? -8.713 -11.149 28.318 1.00 98.38 207 GLU A CA 1
ATOM 1705 C C . GLU A 1 207 ? -7.576 -11.945 27.656 1.00 98.38 207 GLU A C 1
ATOM 1707 O O . GLU A 1 207 ? -7.198 -13.016 28.132 1.00 98.38 207 GLU A O 1
ATOM 1712 N N . LEU A 1 208 ? -6.968 -11.403 26.593 1.00 98.25 208 LEU A N 1
ATOM 1713 C CA . LEU A 1 208 ? -5.833 -12.023 25.918 1.00 98.25 208 LEU A CA 1
ATOM 1714 C C . LEU A 1 208 ? -4.623 -12.192 26.838 1.00 98.25 208 LEU A C 1
ATOM 1716 O O . LEU A 1 208 ? -4.260 -11.302 27.618 1.00 98.25 208 LEU A O 1
ATOM 1720 N N . SER A 1 209 ? -3.908 -13.299 26.627 1.00 98.19 209 SER A N 1
ATOM 1721 C CA . SER A 1 209 ? -2.587 -13.507 27.209 1.00 98.19 209 SER A CA 1
ATOM 1722 C C . SER A 1 209 ? -1.609 -12.415 26.751 1.00 98.19 209 SER A C 1
ATOM 1724 O O . SER A 1 209 ? -1.721 -11.863 25.655 1.00 98.19 209 SER A O 1
ATOM 1726 N N . GLY A 1 210 ? -0.568 -12.139 27.543 1.00 98.25 210 GLY A N 1
ATOM 1727 C CA . GLY A 1 210 ? 0.468 -11.176 27.143 1.00 98.25 210 GLY A CA 1
ATOM 1728 C C . GLY A 1 210 ? 1.193 -11.554 25.840 1.00 98.25 210 GLY A C 1
ATOM 1729 O O . GLY A 1 210 ? 1.720 -10.681 25.153 1.00 98.25 210 GLY A O 1
ATOM 1730 N N . ARG A 1 211 ? 1.2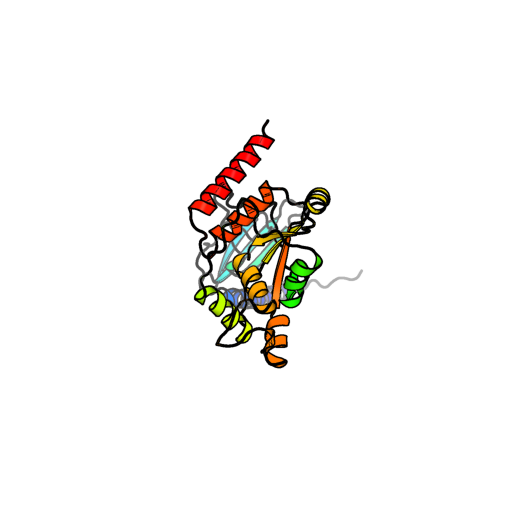07 -12.844 25.471 1.00 98.00 211 ARG A N 1
ATOM 1731 C CA . ARG A 1 211 ? 1.732 -13.308 24.179 1.00 98.00 211 ARG A CA 1
ATOM 1732 C C . ARG A 1 211 ? 0.813 -12.888 23.036 1.00 98.00 211 ARG A C 1
ATOM 1734 O O . ARG A 1 211 ? 1.310 -12.353 22.051 1.00 98.00 211 ARG A O 1
ATOM 1741 N N . ASP A 1 212 ? -0.488 -13.104 23.181 1.00 98.25 212 ASP A N 1
ATOM 1742 C CA . ASP A 1 212 ? -1.463 -12.828 22.125 1.00 98.25 212 ASP A CA 1
ATOM 1743 C C . ASP A 1 212 ? -1.688 -11.326 21.943 1.00 98.25 212 ASP A C 1
ATOM 1745 O O . ASP A 1 212 ? -1.788 -10.858 20.813 1.00 98.25 212 ASP A O 1
ATOM 1749 N N . ARG A 1 213 ? -1.639 -10.537 23.026 1.00 98.50 213 ARG A N 1
ATOM 1750 C CA . ARG A 1 213 ? -1.643 -9.068 22.919 1.00 98.50 213 ARG A CA 1
ATOM 1751 C C . ARG A 1 213 ? -0.469 -8.555 22.092 1.00 98.50 213 ARG A C 1
ATOM 1753 O O . ARG A 1 213 ? -0.680 -7.779 21.168 1.00 98.50 213 ARG A O 1
ATOM 1760 N N . ARG A 1 214 ? 0.755 -9.025 22.376 1.00 98.25 214 ARG A N 1
ATOM 1761 C CA . ARG A 1 214 ? 1.933 -8.685 21.558 1.00 98.25 214 ARG A CA 1
ATOM 1762 C C . ARG A 1 214 ? 1.765 -9.158 20.122 1.00 98.25 214 ARG A C 1
ATOM 1764 O O . ARG A 1 214 ? 2.015 -8.396 19.204 1.00 98.25 214 ARG A O 1
ATOM 1771 N N . ARG A 1 215 ? 1.276 -10.385 19.916 1.00 97.88 215 ARG A N 1
ATOM 1772 C CA . ARG A 1 215 ? 1.014 -10.917 18.574 1.00 97.88 215 ARG A CA 1
ATOM 1773 C C . ARG A 1 215 ? 0.092 -10.007 17.762 1.00 97.88 215 ARG A C 1
ATOM 1775 O O . ARG A 1 215 ? 0.368 -9.782 16.589 1.00 97.88 215 ARG A O 1
ATOM 1782 N N . PHE A 1 216 ? -0.971 -9.505 18.382 1.00 98.56 216 PHE A N 1
ATOM 1783 C CA . PHE A 1 216 ? -1.895 -8.567 17.760 1.00 98.56 216 PHE A CA 1
ATOM 1784 C C . PHE A 1 216 ? -1.235 -7.208 17.495 1.00 98.56 216 PHE A C 1
ATOM 1786 O O . PHE A 1 216 ? -1.225 -6.752 16.358 1.00 98.56 216 PHE A O 1
ATOM 1793 N N . LEU A 1 217 ? -0.648 -6.580 18.516 1.00 98.44 217 LEU A N 1
ATOM 1794 C CA . LEU A 1 217 ? -0.081 -5.232 18.412 1.00 98.44 217 LEU A CA 1
ATOM 1795 C C . LEU A 1 217 ? 1.113 -5.151 17.455 1.00 98.44 217 LEU A C 1
ATOM 1797 O O . LEU A 1 217 ? 1.181 -4.209 16.667 1.00 98.44 217 LEU A O 1
ATOM 1801 N N . ASP A 1 218 ? 1.999 -6.149 17.485 1.00 97.62 218 ASP A N 1
ATOM 1802 C CA . ASP A 1 218 ? 3.244 -6.201 16.708 1.00 97.62 218 ASP A CA 1
ATOM 1803 C C . ASP A 1 218 ? 3.034 -6.722 15.277 1.00 97.62 218 ASP A C 1
ATOM 1805 O O . ASP A 1 218 ? 3.988 -6.822 14.502 1.00 97.62 218 ASP A O 1
ATOM 1809 N N . ALA A 1 219 ? 1.807 -7.097 14.901 1.00 97.50 219 ALA A N 1
ATOM 1810 C CA . ALA A 1 219 ? 1.531 -7.545 13.545 1.00 97.50 219 ALA A CA 1
ATOM 1811 C C . ALA A 1 219 ? 1.841 -6.426 12.537 1.00 97.50 219 ALA A C 1
ATOM 1813 O O . ALA A 1 219 ? 1.392 -5.285 12.678 1.00 97.50 219 ALA A O 1
ATOM 1814 N N . ASN A 1 220 ? 2.629 -6.768 11.516 1.00 95.31 220 ASN A N 1
ATOM 1815 C CA . ASN A 1 220 ? 3.080 -5.825 10.500 1.00 95.31 220 ASN A CA 1
ATOM 1816 C C . ASN A 1 220 ? 1.977 -5.536 9.477 1.00 95.31 220 ASN A C 1
ATOM 1818 O O . ASN A 1 220 ? 1.277 -6.431 9.009 1.00 95.31 220 ASN A O 1
ATOM 1822 N N . THR A 1 221 ? 1.896 -4.276 9.072 1.00 96.00 221 THR A N 1
ATOM 1823 C CA . THR A 1 221 ? 1.110 -3.776 7.944 1.00 96.00 221 THR A CA 1
ATOM 1824 C C . THR A 1 221 ? 1.878 -2.626 7.278 1.00 96.00 221 THR A C 1
ATOM 1826 O O . THR A 1 221 ? 3.039 -2.361 7.605 1.00 96.00 221 THR A O 1
ATOM 1829 N N . ALA A 1 222 ? 1.259 -1.940 6.321 1.00 96.81 222 ALA A N 1
ATOM 1830 C CA . ALA A 1 222 ? 1.845 -0.777 5.682 1.00 96.81 222 ALA A CA 1
ATOM 1831 C C . ALA A 1 222 ? 0.813 0.330 5.460 1.00 96.81 222 ALA A C 1
ATOM 1833 O O . ALA A 1 222 ? -0.357 0.048 5.201 1.00 96.81 222 ALA A O 1
ATOM 1834 N N . LEU A 1 223 ? 1.260 1.583 5.506 1.00 97.50 223 LEU A N 1
ATOM 1835 C CA . LEU A 1 223 ? 0.429 2.767 5.295 1.00 97.50 223 LEU A CA 1
ATOM 1836 C C . LEU A 1 223 ? 1.029 3.648 4.203 1.00 97.50 223 LEU A C 1
ATOM 1838 O O . LEU A 1 223 ? 2.220 3.951 4.233 1.00 97.50 223 LEU A O 1
ATOM 1842 N N . ALA A 1 224 ? 0.195 4.080 3.262 1.00 97.50 224 ALA A N 1
ATOM 1843 C CA . ALA A 1 224 ? 0.497 5.220 2.408 1.00 97.50 224 ALA A CA 1
ATOM 1844 C C . ALA A 1 224 ? -0.272 6.447 2.909 1.00 97.50 224 ALA A C 1
ATOM 1846 O O . ALA A 1 224 ? -1.474 6.370 3.158 1.00 97.50 224 ALA A O 1
ATOM 1847 N N . GLU A 1 225 ? 0.420 7.576 3.042 1.00 96.06 225 GLU A N 1
ATOM 1848 C CA . GLU A 1 225 ? -0.188 8.861 3.392 1.00 96.06 225 GLU A CA 1
ATOM 1849 C C . GLU A 1 225 ? -0.195 9.772 2.161 1.00 96.06 225 GLU A C 1
ATOM 1851 O O . GLU A 1 225 ? 0.861 10.155 1.653 1.00 96.06 225 GLU A O 1
ATOM 1856 N N . LEU A 1 226 ? -1.387 10.129 1.685 1.00 95.75 226 LEU A N 1
ATOM 1857 C CA . LEU A 1 226 ? -1.588 11.140 0.655 1.00 95.75 226 LEU A CA 1
ATOM 1858 C C . LEU A 1 226 ? -1.473 12.519 1.305 1.00 95.75 226 LEU A C 1
ATOM 1860 O O . LEU A 1 226 ? -2.352 12.935 2.062 1.00 95.75 226 LEU A O 1
ATOM 1864 N N . ARG A 1 227 ? -0.374 13.216 1.026 1.00 92.31 227 ARG A N 1
ATOM 1865 C CA . ARG A 1 227 ? -0.111 14.572 1.522 1.00 92.31 227 ARG A CA 1
ATOM 1866 C C . ARG A 1 227 ? -0.430 15.582 0.436 1.00 92.31 227 ARG A C 1
ATOM 1868 O O . ARG A 1 227 ? -0.127 15.325 -0.725 1.00 92.31 227 ARG A O 1
ATOM 1875 N N . ASN A 1 228 ? -1.003 16.724 0.818 1.00 90.56 228 ASN A N 1
ATOM 1876 C CA . ASN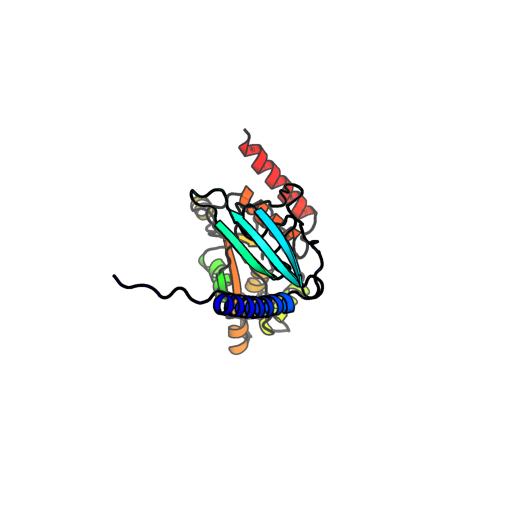 A 1 228 ? -1.414 17.784 -0.112 1.00 90.56 228 ASN A CA 1
ATOM 1877 C C . ASN A 1 228 ? -2.305 17.265 -1.258 1.00 90.56 228 ASN A C 1
ATOM 1879 O O . ASN A 1 228 ? -2.245 17.773 -2.375 1.00 90.56 228 ASN A O 1
ATOM 1883 N N . ALA A 1 229 ? -3.091 16.218 -0.991 1.00 93.00 229 ALA A N 1
ATOM 1884 C CA . ALA A 1 229 ? -3.953 15.597 -1.983 1.00 93.00 229 ALA A CA 1
ATOM 1885 C C . ALA A 1 229 ? -5.313 16.292 -1.994 1.00 93.00 229 ALA A C 1
ATOM 1887 O O . ALA A 1 229 ? -5.997 16.368 -0.965 1.00 93.00 229 ALA A O 1
ATOM 1888 N N . ASP A 1 230 ? -5.687 16.789 -3.170 1.00 93.19 230 ASP A N 1
ATOM 1889 C CA . ASP A 1 230 ? -7.009 17.344 -3.399 1.00 93.19 230 ASP A CA 1
ATOM 1890 C C . ASP A 1 230 ? -8.064 16.234 -3.510 1.00 93.19 230 ASP A C 1
ATOM 1892 O O . ASP A 1 230 ? -7.772 15.037 -3.611 1.00 93.19 230 ASP A O 1
ATOM 1896 N N . ARG A 1 231 ? -9.330 16.649 -3.480 1.00 94.12 231 ARG A N 1
ATOM 1897 C CA . ARG A 1 231 ? -10.475 15.737 -3.546 1.00 94.12 231 ARG A CA 1
ATOM 1898 C C . ARG A 1 231 ? -10.464 14.873 -4.812 1.00 94.12 231 ARG A C 1
ATOM 1900 O O . ARG A 1 231 ? -10.816 13.698 -4.751 1.00 94.12 231 ARG A O 1
ATOM 1907 N N . GLU A 1 232 ? -10.032 15.428 -5.944 1.00 94.69 232 GLU A N 1
ATOM 1908 C CA . GLU A 1 232 ? -9.936 14.698 -7.212 1.00 94.69 232 GLU A CA 1
ATOM 1909 C C . GLU A 1 232 ? -8.930 13.543 -7.115 1.00 94.69 232 GLU A C 1
ATOM 1911 O O . GLU A 1 232 ? -9.256 12.404 -7.459 1.00 94.69 232 GLU A O 1
ATOM 1916 N N . MET A 1 233 ? -7.726 13.814 -6.600 1.00 94.81 233 MET A N 1
ATOM 1917 C CA . MET A 1 233 ? -6.692 12.802 -6.402 1.00 94.81 233 MET A CA 1
ATOM 1918 C C . MET A 1 233 ? -7.170 11.699 -5.456 1.00 94.81 233 MET A C 1
ATOM 1920 O O . MET A 1 233 ? -6.982 10.518 -5.745 1.00 94.81 233 MET A O 1
ATOM 1924 N N . VAL A 1 234 ? -7.824 12.067 -4.352 1.00 96.00 234 VAL A N 1
ATOM 1925 C CA . VAL A 1 234 ? -8.346 11.116 -3.358 1.00 96.00 234 VAL A CA 1
ATOM 1926 C C . VAL A 1 234 ? -9.370 10.167 -3.984 1.00 96.00 234 VAL A C 1
ATOM 1928 O O . VAL A 1 234 ? -9.248 8.952 -3.829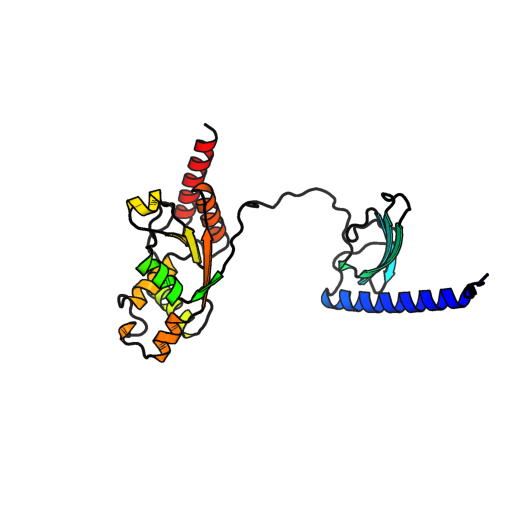 1.00 96.00 234 VAL A O 1
ATOM 1931 N N . LEU A 1 235 ? -10.321 10.691 -4.765 1.00 95.38 235 LEU A N 1
ATOM 1932 C CA . LEU A 1 235 ? -11.324 9.881 -5.466 1.00 95.38 235 LEU A CA 1
ATOM 1933 C C . LEU A 1 235 ? -10.691 8.962 -6.519 1.00 95.38 235 LEU A C 1
ATOM 1935 O O . LEU A 1 235 ? -11.058 7.790 -6.622 1.00 95.38 235 LEU A O 1
ATOM 1939 N N . ARG A 1 236 ? -9.695 9.452 -7.268 1.00 93.81 236 ARG A N 1
ATOM 1940 C CA . ARG A 1 236 ? -8.937 8.633 -8.229 1.00 93.81 236 ARG A CA 1
ATOM 1941 C C . ARG A 1 236 ? -8.188 7.497 -7.533 1.00 93.81 236 ARG A C 1
ATOM 1943 O O . ARG A 1 236 ? -8.238 6.365 -8.014 1.00 93.81 236 ARG A O 1
ATOM 1950 N N . VAL A 1 237 ? -7.549 7.761 -6.388 1.00 94.44 237 VAL A N 1
ATOM 1951 C CA . VAL A 1 237 ? -6.893 6.725 -5.570 1.00 94.44 237 VAL A CA 1
ATOM 1952 C C . VAL A 1 237 ? -7.914 5.716 -5.046 1.00 94.44 237 VAL A C 1
ATOM 1954 O O .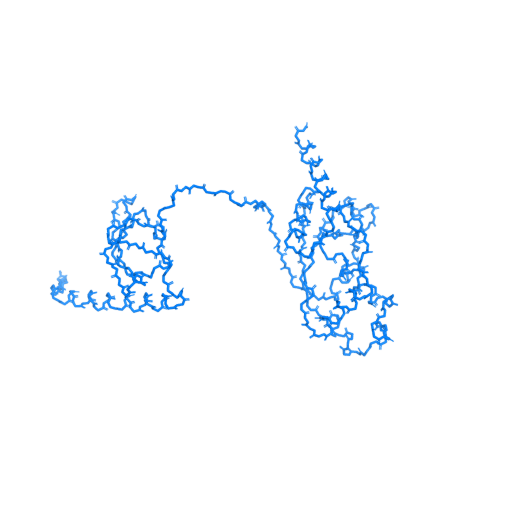 VAL A 1 237 ? -7.690 4.512 -5.169 1.00 94.44 237 VAL A O 1
ATOM 1957 N N . PHE A 1 238 ? -9.045 6.180 -4.514 1.00 93.94 238 PHE A N 1
ATOM 1958 C CA . PHE A 1 238 ? -10.118 5.313 -4.030 1.00 93.94 238 PHE A CA 1
ATOM 1959 C C . PHE A 1 238 ? -10.618 4.363 -5.130 1.00 93.94 238 PHE A C 1
ATOM 1961 O O . PHE A 1 238 ? -10.667 3.149 -4.925 1.00 93.94 238 PHE A O 1
ATOM 1968 N N . LEU A 1 239 ? -10.919 4.888 -6.322 1.00 91.19 239 LEU A N 1
ATOM 1969 C CA . LEU A 1 239 ? -11.357 4.088 -7.469 1.00 91.19 239 LEU A CA 1
ATOM 1970 C C . LEU A 1 239 ? -10.268 3.118 -7.945 1.00 91.19 239 LEU A C 1
ATOM 1972 O O . LEU A 1 239 ? -10.561 1.956 -8.220 1.00 91.19 239 LEU A O 1
ATOM 1976 N N . MET A 1 240 ? -9.008 3.560 -8.006 1.00 89.31 240 MET A N 1
ATOM 1977 C CA . MET A 1 240 ? -7.873 2.721 -8.406 1.00 89.31 240 MET A CA 1
ATOM 1978 C C . MET A 1 240 ? -7.720 1.495 -7.495 1.00 89.31 240 MET A C 1
ATOM 1980 O O . MET A 1 240 ? -7.530 0.382 -7.986 1.00 89.31 240 MET A O 1
ATOM 1984 N N . LEU A 1 241 ? -7.833 1.684 -6.179 1.00 89.31 241 LEU A N 1
ATOM 1985 C CA . LEU A 1 241 ? -7.664 0.608 -5.199 1.00 89.31 241 LEU A CA 1
ATOM 1986 C C . LEU A 1 241 ? -8.852 -0.362 -5.182 1.00 89.31 241 LEU A C 1
ATOM 1988 O O . LEU A 1 241 ? -8.656 -1.565 -5.013 1.00 89.31 241 LEU A O 1
ATOM 1992 N N . ASN A 1 242 ? -10.071 0.134 -5.408 1.00 83.81 242 ASN A N 1
ATOM 1993 C CA . ASN A 1 242 ? -11.285 -0.681 -5.319 1.00 83.81 242 ASN A CA 1
ATOM 1994 C C . ASN A 1 242 ? -11.705 -1.339 -6.646 1.00 83.81 242 ASN A C 1
ATOM 1996 O O . ASN A 1 242 ? -12.490 -2.283 -6.618 1.00 83.81 242 ASN A O 1
ATOM 2000 N N . ARG A 1 243 ? -11.154 -0.914 -7.793 1.00 75.75 243 ARG A N 1
ATOM 2001 C CA . ARG A 1 243 ? -11.354 -1.587 -9.093 1.00 75.75 243 ARG A CA 1
ATOM 2002 C C . ARG A 1 243 ? -10.421 -2.782 -9.320 1.00 75.75 243 ARG A C 1
ATOM 2004 O O . ARG A 1 243 ? -10.781 -3.697 -10.050 1.00 75.75 243 ARG A O 1
ATOM 2011 N N . GLY A 1 244 ? -9.226 -2.780 -8.720 1.00 60.31 244 GLY A N 1
ATOM 2012 C CA . GLY A 1 244 ? -8.241 -3.864 -8.859 1.00 60.31 244 GLY A CA 1
ATOM 2013 C C . GLY A 1 244 ? -8.331 -4.972 -7.798 1.00 60.31 244 GLY A C 1
ATOM 2014 O O . GLY A 1 244 ? -7.629 -5.975 -7.919 1.00 60.31 244 GLY A O 1
ATOM 2015 N N . GLY A 1 245 ? -9.144 -4.785 -6.749 1.00 56.81 245 GLY A N 1
ATOM 2016 C CA . GLY A 1 245 ? -9.227 -5.656 -5.566 1.00 56.81 245 GLY A CA 1
ATOM 2017 C C . GLY A 1 245 ? -10.604 -6.296 -5.333 1.00 56.81 245 GLY A C 1
ATOM 2018 O O . GLY A 1 245 ? -11.405 -6.432 -6.253 1.00 56.81 245 GLY A O 1
ATOM 2019 N N . ARG A 1 246 ? -10.892 -6.716 -4.085 1.00 54.88 246 ARG A N 1
ATOM 2020 C CA . ARG A 1 246 ? -12.214 -7.254 -3.693 1.00 54.88 246 ARG A CA 1
ATOM 2021 C C . ARG A 1 246 ? -13.277 -6.168 -3.951 1.00 54.88 246 ARG A C 1
ATOM 2023 O O . ARG A 1 246 ? -13.146 -5.088 -3.374 1.00 54.88 246 ARG A O 1
ATOM 2030 N N . PRO A 1 247 ? -14.311 -6.428 -4.768 1.00 59.03 247 PRO A N 1
ATOM 2031 C CA . PRO A 1 247 ? -15.179 -5.372 -5.268 1.00 59.03 247 PRO A CA 1
ATOM 2032 C C . PRO A 1 247 ? -15.978 -4.722 -4.140 1.00 59.03 247 PRO A C 1
ATOM 2034 O O . PRO A 1 247 ? -16.668 -5.380 -3.355 1.00 59.03 247 PRO A O 1
ATOM 2037 N N . VAL A 1 248 ? -15.883 -3.398 -4.068 1.00 71.69 248 VAL A N 1
ATOM 2038 C CA . VAL A 1 248 ? -16.917 -2.585 -3.430 1.00 71.69 248 VAL A CA 1
ATOM 2039 C C . VAL A 1 248 ? -18.162 -2.650 -4.321 1.00 71.69 248 VAL A C 1
ATOM 2041 O O . VAL A 1 248 ? -18.050 -2.884 -5.521 1.00 71.69 248 VAL A O 1
ATOM 2044 N N . SER A 1 249 ? -19.357 -2.511 -3.745 1.00 80.69 249 SER A N 1
ATOM 2045 C CA . SER A 1 249 ? -20.590 -2.541 -4.533 1.00 80.69 249 SER A CA 1
ATOM 2046 C C . SER A 1 249 ? -20.585 -1.471 -5.628 1.00 80.69 249 SER A C 1
ATOM 2048 O O . SER A 1 249 ? -20.137 -0.347 -5.396 1.00 80.69 249 SER A O 1
ATOM 2050 N N . GLU A 1 250 ? -21.155 -1.809 -6.787 1.00 82.88 250 GLU A N 1
ATOM 2051 C CA . GLU A 1 250 ? -21.196 -0.928 -7.965 1.00 82.88 250 GLU A CA 1
ATOM 2052 C C . GLU A 1 250 ? -21.749 0.463 -7.629 1.00 82.88 250 GLU A C 1
ATOM 2054 O O . GLU A 1 250 ? -21.166 1.472 -7.994 1.00 82.88 250 GLU A O 1
ATOM 2059 N N . LYS A 1 251 ? -22.786 0.529 -6.785 1.00 85.75 251 LYS A N 1
ATOM 2060 C CA . LYS A 1 251 ? -23.389 1.793 -6.328 1.00 85.75 251 LYS A CA 1
ATOM 2061 C C . LYS A 1 251 ? -22.395 2.763 -5.682 1.00 85.75 251 LYS A C 1
ATOM 2063 O O . LYS A 1 251 ? -22.551 3.975 -5.790 1.00 85.75 251 LYS A O 1
ATOM 2068 N N . VAL A 1 252 ? -21.409 2.252 -4.946 1.00 85.19 252 VAL A N 1
ATOM 2069 C CA . VAL A 1 252 ? -20.397 3.095 -4.286 1.00 85.19 252 VAL A CA 1
ATOM 2070 C C . VAL A 1 252 ? -19.367 3.567 -5.309 1.00 85.19 252 VAL A C 1
ATOM 2072 O O . VAL A 1 252 ? -18.917 4.707 -5.230 1.00 85.19 252 VAL A O 1
ATOM 2075 N N . ILE A 1 253 ? -19.031 2.718 -6.284 1.00 87.31 253 ILE A N 1
ATOM 2076 C CA . ILE A 1 253 ? -18.166 3.079 -7.411 1.00 87.31 253 ILE A CA 1
ATOM 2077 C C . ILE A 1 253 ? -18.830 4.179 -8.249 1.00 87.31 253 ILE A C 1
ATOM 2079 O O . ILE A 1 253 ? -18.228 5.234 -8.425 1.00 87.31 253 ILE A O 1
ATOM 2083 N N . GLU A 1 254 ? -20.092 3.999 -8.643 1.00 90.31 254 GLU A N 1
ATOM 2084 C CA . GLU A 1 254 ? -20.895 4.993 -9.371 1.00 90.31 254 GLU A CA 1
ATOM 2085 C C . GLU A 1 254 ? -20.985 6.328 -8.610 1.00 90.31 254 GLU A C 1
ATOM 2087 O O . GLU A 1 254 ? -20.819 7.402 -9.190 1.00 90.31 254 GLU A O 1
ATOM 2092 N N . LYS A 1 255 ? -21.192 6.284 -7.284 1.00 91.88 255 LYS A N 1
ATOM 2093 C CA . LYS A 1 255 ? -21.194 7.491 -6.442 1.00 91.88 255 LYS A CA 1
ATOM 2094 C C . LYS A 1 255 ? -19.842 8.205 -6.478 1.00 91.88 255 LYS A C 1
ATOM 2096 O O . LYS A 1 255 ? -19.801 9.421 -6.656 1.00 91.88 255 LYS A O 1
ATOM 2101 N N . ALA A 1 256 ? -18.741 7.476 -6.308 1.00 89.50 256 ALA A N 1
ATOM 2102 C CA . ALA A 1 256 ? -17.401 8.056 -6.351 1.00 89.50 256 ALA A CA 1
ATOM 2103 C C . ALA A 1 256 ? -17.065 8.635 -7.740 1.00 89.50 256 ALA A C 1
ATOM 2105 O O . ALA A 1 256 ? -16.441 9.692 -7.827 1.00 89.50 256 ALA A O 1
ATOM 2106 N N . GLU A 1 257 ? -17.522 7.998 -8.820 1.00 91.31 257 GLU A N 1
ATOM 2107 C CA . GLU A 1 257 ? -17.399 8.510 -10.190 1.00 91.31 257 GLU A CA 1
ATOM 2108 C C . GLU A 1 257 ? -18.177 9.811 -10.402 1.00 91.31 257 GLU A C 1
ATOM 2110 O O . GLU A 1 257 ? -17.641 10.752 -10.989 1.00 91.31 257 GLU A O 1
ATOM 2115 N N . HIS A 1 258 ? -19.407 9.898 -9.886 1.00 93.62 258 HIS A N 1
ATOM 2116 C CA . HIS A 1 258 ? -20.203 11.123 -9.939 1.00 93.62 258 HIS A CA 1
ATOM 2117 C C . HIS A 1 258 ? -19.494 12.283 -9.227 1.00 93.62 258 HIS A C 1
ATOM 2119 O O . HIS A 1 258 ? -19.315 13.352 -9.809 1.00 93.62 258 HIS A O 1
ATOM 2125 N N . LEU A 1 259 ? -19.012 12.051 -8.000 1.00 94.50 259 LEU A N 1
ATOM 2126 C CA . LEU A 1 259 ? -18.261 13.051 -7.232 1.00 94.50 259 LEU A CA 1
ATOM 2127 C C . LEU A 1 259 ? -16.977 13.489 -7.954 1.00 94.50 259 LEU A C 1
ATOM 2129 O O . LEU A 1 259 ? -16.591 14.659 -7.894 1.00 94.50 259 LEU A O 1
ATOM 2133 N N . LEU A 1 260 ? -16.310 12.566 -8.653 1.00 92.88 260 LEU A N 1
ATOM 2134 C CA . LEU A 1 260 ? -15.119 12.873 -9.441 1.00 92.88 260 LEU A CA 1
ATOM 2135 C C . LEU A 1 260 ? -15.466 13.750 -10.653 1.00 92.88 260 LEU A C 1
ATOM 2137 O O . LEU A 1 260 ? -14.761 14.721 -10.931 1.00 92.88 260 LEU A O 1
ATOM 2141 N N . ALA A 1 261 ? -16.565 13.447 -11.349 1.00 92.31 261 ALA A N 1
ATOM 2142 C CA . ALA A 1 261 ? -17.034 14.230 -12.489 1.00 92.31 261 ALA A CA 1
ATOM 2143 C C . ALA A 1 261 ? -17.386 15.676 -12.097 1.00 92.31 261 ALA A C 1
ATOM 2145 O O . ALA A 1 261 ? -17.010 16.609 -12.811 1.00 92.31 261 ALA A O 1
ATOM 2146 N N . GLU A 1 262 ? -18.029 15.878 -10.942 1.00 93.56 262 GLU A N 1
ATOM 2147 C CA . GLU A 1 262 ? -18.317 17.210 -10.388 1.00 93.56 262 GLU A CA 1
ATOM 2148 C C . GLU A 1 262 ? -17.034 18.008 -10.111 1.00 93.56 262 GLU A C 1
ATOM 2150 O O . GLU A 1 262 ? -16.929 19.176 -10.499 1.00 93.56 262 GLU A O 1
ATOM 2155 N N . CYS A 1 263 ? -16.025 17.370 -9.505 1.00 90.88 263 CYS A N 1
ATOM 2156 C CA . CYS A 1 263 ? -14.731 18.004 -9.240 1.00 90.88 263 CYS A CA 1
ATOM 2157 C C . CYS A 1 263 ? -14.059 18.461 -10.545 1.00 90.88 263 CYS A C 1
ATOM 2159 O O . CYS A 1 263 ? -13.604 19.601 -10.643 1.00 90.88 263 CYS A O 1
ATOM 2161 N N . ILE A 1 264 ? -14.056 17.614 -11.577 1.00 89.38 264 ILE A N 1
ATOM 2162 C CA . ILE A 1 264 ? -13.468 17.941 -12.886 1.00 89.38 264 ILE A CA 1
ATOM 2163 C C . ILE A 1 264 ? -14.235 19.081 -13.571 1.00 89.38 264 ILE A C 1
ATOM 2165 O O . ILE A 1 264 ? -13.618 19.962 -14.173 1.00 89.38 264 ILE A O 1
ATOM 2169 N N . ALA A 1 265 ? -15.568 19.085 -13.489 1.00 88.44 265 ALA A N 1
ATOM 2170 C CA . ALA A 1 265 ? -16.398 20.135 -14.074 1.00 88.44 265 ALA A CA 1
ATOM 2171 C C . ALA A 1 265 ? -16.145 21.502 -13.419 1.00 88.44 265 ALA A C 1
ATOM 2173 O O . ALA A 1 265 ? -16.022 22.501 -14.126 1.00 88.44 265 ALA A O 1
ATOM 2174 N N . SER A 1 266 ? -15.989 21.545 -12.091 1.00 84.06 266 SER A N 1
ATOM 2175 C CA . SER A 1 266 ? -15.726 22.792 -11.357 1.00 84.06 266 SER A CA 1
ATOM 2176 C C . SER A 1 266 ? -14.392 23.465 -11.700 1.00 84.06 266 SER A C 1
ATOM 2178 O O . SER A 1 266 ? -14.285 24.675 -11.558 1.00 84.06 266 SER A O 1
ATOM 2180 N N . LYS A 1 267 ? -13.392 22.716 -12.189 1.00 79.31 267 LYS A N 1
ATOM 2181 C CA . LYS A 1 267 ? -12.077 23.254 -12.587 1.00 79.31 267 LYS A CA 1
ATOM 2182 C C . LYS A 1 267 ? -12.068 23.868 -13.996 1.00 79.31 267 LYS A C 1
ATOM 2184 O O . LYS A 1 267 ? -11.077 24.485 -14.379 1.00 79.31 267 LYS A O 1
ATOM 2189 N N . LYS A 1 268 ? -13.119 23.644 -14.795 1.00 71.12 268 LYS A N 1
ATOM 2190 C CA . LYS A 1 268 ? -13.236 24.150 -16.177 1.00 71.12 268 LYS A CA 1
ATOM 2191 C C . LYS A 1 268 ? -13.992 25.479 -16.288 1.00 71.12 268 LYS A C 1
ATOM 2193 O O . LYS A 1 268 ? -13.964 26.070 -17.366 1.00 71.12 268 LYS A O 1
ATOM 2198 N N . ASN A 1 269 ? -14.647 25.911 -15.212 1.00 52.81 269 ASN A N 1
ATOM 2199 C CA . ASN A 1 269 ? -15.329 27.202 -15.087 1.00 52.81 269 ASN A CA 1
ATOM 2200 C C . ASN A 1 269 ? -14.470 28.177 -14.280 1.00 52.81 269 ASN A C 1
ATOM 2202 O O . ASN A 1 269 ? -14.591 29.392 -14.543 1.00 52.81 269 ASN A O 1
#

Radius of gyration: 29.96 Å; Cα contacts (8 Å, |Δi|>4): 351; chains: 1; bounding box: 85×49×70 Å

Solvent-accessible surface area (backbone atoms only — not comparable to full-atom values): 15666 Å² total; per-residue (Å²): 135,87,81,76,80,77,78,57,74,68,64,53,49,55,51,53,53,53,47,50,54,49,39,46,53,53,17,48,57,57,26,62,80,71,56,78,71,92,73,82,75,58,70,71,37,69,40,36,41,87,87,44,81,37,27,34,30,70,40,73,37,80,92,45,35,26,32,34,32,40,37,36,37,73,88,49,101,63,70,49,74,46,79,46,60,39,25,43,89,57,52,40,74,64,75,93,72,88,83,86,86,80,72,67,85,90,66,77,88,61,70,44,81,43,32,45,46,60,58,51,47,46,38,78,77,39,29,58,39,75,76,54,89,63,57,73,78,93,76,74,49,72,67,56,47,47,53,53,51,52,32,41,77,74,65,47,82,82,59,62,37,30,34,33,48,48,53,71,72,56,19,75,72,74,60,29,44,27,34,62,60,40,44,62,69,58,54,56,43,55,48,32,26,70,70,56,73,35,76,53,95,93,38,37,48,87,70,48,52,77,66,55,48,47,44,54,36,64,34,62,36,31,41,23,72,40,67,92,58,50,72,57,56,49,43,52,50,39,50,56,58,40,72,78,49,81,73,63,60,66,71,48,53,55,50,34,50,51,57,40,50,53,52,56,54,63,75,76,112